Protein AF-A0A8H5KCY1-F1 (afdb_monomer_lite)

Foldseek 3Di:
DDDDDDPDDDDDDDPDPPPDPPPPDDPQQPVADDPPPDDQQAFDDDDDDPFDLADDPDPPDDDDGPNRQDDGHNCVVVQAVQFQVACVVPVVPPDDDDPVCPVVVVLVVVVVCVVDPDDDDGTDHDDDDPQQPDDLVVVVVVVVVCVVVVNQDAADDLVNDDQQPDWDKDKDWDWDARSVNNVDIDIDIDIDIDRLVRCLVVVNLVSNLSSLVNHLVYDHNSVCSVVVSSHYNVSSNCVSVPHPPPDPPDPPD

Structure (mmCIF, N/CA/C/O backbone):
data_AF-A0A8H5KCY1-F1
#
_entry.id   AF-A0A8H5KCY1-F1
#
loop_
_atom_site.group_PDB
_atom_site.id
_atom_site.type_symbol
_atom_site.label_atom_id
_atom_site.label_alt_id
_atom_site.label_comp_id
_atom_site.label_asym_id
_atom_site.label_entity_id
_atom_site.label_seq_id
_atom_site.pdbx_PDB_ins_code
_atom_site.Cartn_x
_atom_site.Cartn_y
_atom_site.Cartn_z
_atom_site.occupancy
_atom_site.B_iso_or_equiv
_atom_site.auth_seq_id
_atom_site.auth_comp_id
_atom_site.auth_asym_id
_atom_site.auth_atom_id
_atom_site.pdbx_PDB_model_num
ATOM 1 N N . MET A 1 1 ? 9.792 27.701 -22.122 1.00 28.42 1 MET A N 1
ATOM 2 C CA . MET A 1 1 ? 9.595 27.285 -23.526 1.00 28.42 1 MET A CA 1
ATOM 3 C C . MET A 1 1 ? 10.105 25.857 -23.614 1.00 28.42 1 MET A C 1
ATOM 5 O O . MET A 1 1 ? 11.298 25.640 -23.766 1.00 28.42 1 MET A O 1
ATOM 9 N N . THR A 1 2 ? 9.233 24.900 -23.314 1.00 26.80 2 THR A N 1
ATOM 10 C CA . THR A 1 2 ? 9.595 23.490 -23.125 1.00 26.80 2 THR A CA 1
ATOM 11 C C . THR A 1 2 ? 9.623 22.826 -24.495 1.00 26.80 2 THR A C 1
ATOM 13 O O . THR A 1 2 ? 8.591 22.747 -25.158 1.00 26.80 2 THR A O 1
ATOM 16 N N . GLN A 1 3 ? 10.807 22.440 -24.969 1.00 24.12 3 GLN A N 1
ATOM 17 C CA . GLN A 1 3 ? 10.943 21.740 -26.243 1.00 24.12 3 GLN A CA 1
ATOM 18 C C . GLN A 1 3 ? 10.564 20.270 -26.055 1.00 24.12 3 GLN A C 1
ATOM 20 O O . GLN A 1 3 ? 11.233 19.532 -25.339 1.00 24.12 3 GLN A O 1
ATOM 25 N N . TYR A 1 4 ? 9.487 19.857 -26.721 1.00 27.61 4 TYR A N 1
ATOM 26 C CA . TYR A 1 4 ? 9.217 18.454 -27.006 1.00 27.61 4 TYR A CA 1
ATOM 27 C C . TYR A 1 4 ? 10.311 17.938 -27.945 1.00 27.61 4 TYR A C 1
ATOM 29 O O . TYR A 1 4 ? 10.444 18.425 -29.069 1.00 27.61 4 TYR A O 1
ATOM 37 N N . VAL A 1 5 ? 11.100 16.965 -27.494 1.00 31.77 5 VAL A N 1
ATOM 38 C CA . VAL A 1 5 ? 12.060 16.272 -28.358 1.00 31.77 5 VAL A CA 1
ATOM 39 C C . VAL A 1 5 ? 11.314 15.161 -29.099 1.00 31.77 5 VAL A C 1
ATOM 41 O O . VAL A 1 5 ? 10.833 14.204 -28.497 1.00 31.77 5 VAL A O 1
ATOM 44 N N . SER A 1 6 ? 11.183 15.329 -30.416 1.00 27.38 6 SER A N 1
ATOM 45 C CA . SER A 1 6 ? 10.676 14.318 -31.346 1.00 27.38 6 SER A CA 1
ATOM 46 C C . SER A 1 6 ? 11.607 13.103 -31.349 1.00 27.38 6 SER A C 1
ATOM 48 O O . SER A 1 6 ? 12.787 13.226 -31.674 1.00 27.38 6 SER A O 1
ATOM 50 N N . PHE A 1 7 ? 11.079 11.926 -31.005 1.00 38.31 7 PHE A N 1
ATOM 51 C CA . PHE A 1 7 ? 11.781 10.647 -31.131 1.00 38.31 7 PHE A CA 1
ATOM 52 C C . PHE A 1 7 ? 11.786 10.192 -32.594 1.00 38.31 7 PHE A C 1
ATOM 54 O O . PHE A 1 7 ? 10.970 9.372 -33.007 1.00 38.31 7 PHE A O 1
ATOM 61 N N . SER A 1 8 ? 12.718 10.710 -33.384 1.00 37.72 8 SER A N 1
ATOM 62 C CA . SER A 1 8 ? 13.090 10.090 -34.655 1.00 37.72 8 SER A CA 1
ATOM 63 C C . SER A 1 8 ? 14.545 10.418 -34.993 1.00 37.72 8 SER A C 1
ATOM 65 O O . SER A 1 8 ? 14.885 11.582 -35.176 1.00 37.72 8 SER A O 1
ATOM 67 N N . GLU A 1 9 ? 15.359 9.360 -35.102 1.00 37.00 9 GLU A N 1
ATOM 68 C CA . GLU A 1 9 ? 16.674 9.311 -35.771 1.00 37.00 9 GLU A CA 1
ATOM 69 C C . GLU A 1 9 ? 17.923 9.800 -35.011 1.00 37.00 9 GLU A C 1
ATOM 71 O O . GLU A 1 9 ? 18.716 10.580 -35.533 1.00 37.00 9 GLU A O 1
ATOM 76 N N . VAL A 1 10 ? 18.207 9.231 -33.832 1.00 36.31 10 VAL A N 1
ATOM 77 C CA . VAL A 1 10 ? 19.600 9.184 -33.338 1.00 36.31 10 VAL A CA 1
ATOM 78 C C . VAL A 1 10 ? 20.096 7.736 -33.383 1.00 36.31 10 VAL A C 1
ATOM 80 O O . VAL A 1 10 ? 19.579 6.903 -32.636 1.00 36.31 10 VAL A O 1
ATOM 83 N N . PRO A 1 11 ? 21.072 7.390 -34.247 1.00 30.95 11 PRO A N 1
ATOM 84 C CA . PRO A 1 11 ? 21.632 6.047 -34.271 1.00 30.95 11 PRO A CA 1
ATOM 85 C C . PRO A 1 11 ? 22.365 5.775 -32.953 1.00 30.95 11 PRO A C 1
ATOM 87 O O . PRO A 1 11 ? 23.350 6.431 -32.613 1.00 30.95 11 PRO A O 1
ATOM 90 N N . PHE A 1 12 ? 21.865 4.790 -32.210 1.00 40.75 12 PHE A N 1
ATOM 91 C CA . PHE A 1 12 ? 22.486 4.267 -31.002 1.00 40.75 12 PHE A CA 1
ATOM 92 C C . PHE A 1 12 ? 23.865 3.685 -31.341 1.00 40.75 12 PHE A C 1
ATOM 94 O O . PHE A 1 12 ? 23.975 2.694 -32.062 1.00 40.75 12 PHE A O 1
ATOM 101 N N . LYS A 1 13 ? 24.928 4.299 -30.815 1.00 30.45 13 LYS A N 1
ATOM 102 C CA . LYS A 1 13 ? 26.260 3.691 -30.737 1.00 30.45 13 LYS A CA 1
ATOM 103 C C . LYS A 1 13 ? 26.528 3.364 -29.269 1.00 30.45 13 LYS A C 1
ATOM 105 O O . LYS A 1 13 ? 26.715 4.302 -28.494 1.00 30.45 13 LYS A O 1
ATOM 110 N N . PRO A 1 14 ? 26.547 2.083 -28.865 1.00 36.19 14 PRO A N 1
ATOM 111 C CA . PRO A 1 14 ? 26.908 1.740 -27.501 1.00 36.19 14 PRO A CA 1
ATOM 112 C C . PRO A 1 14 ? 28.377 2.112 -27.287 1.00 36.19 14 PRO A C 1
ATOM 114 O O . PRO A 1 14 ? 29.263 1.652 -28.010 1.00 36.19 14 PRO A O 1
ATOM 117 N N . ALA A 1 15 ? 28.641 2.972 -26.305 1.00 37.75 15 ALA A N 1
ATOM 118 C CA . ALA A 1 15 ? 29.988 3.163 -25.797 1.00 37.75 15 ALA A CA 1
ATOM 119 C C . ALA A 1 15 ? 30.354 1.903 -25.003 1.00 37.75 15 ALA A C 1
ATOM 121 O O . ALA A 1 15 ? 29.948 1.738 -23.856 1.00 37.75 15 ALA A O 1
ATOM 122 N N . LEU A 1 16 ? 31.077 0.983 -25.643 1.00 34.69 16 LEU A N 1
ATOM 123 C CA . LEU A 1 16 ? 31.647 -0.187 -24.985 1.00 34.69 16 LEU A CA 1
ATOM 124 C C . LEU A 1 16 ? 32.680 0.288 -23.955 1.00 34.69 16 LEU A C 1
ATOM 126 O O . LEU A 1 16 ? 33.802 0.644 -24.314 1.00 34.69 16 LEU A O 1
ATOM 130 N N . ARG A 1 17 ? 32.314 0.285 -22.670 1.00 34.62 17 ARG A N 1
ATOM 131 C CA . ARG A 1 17 ? 33.307 0.207 -21.595 1.00 34.62 17 ARG A CA 1
ATOM 132 C C . ARG A 1 17 ? 33.899 -1.199 -21.627 1.00 34.62 17 ARG A C 1
ATOM 134 O O . ARG A 1 17 ? 33.230 -2.167 -21.284 1.00 34.62 17 ARG A O 1
ATOM 141 N N . GLN A 1 18 ? 35.141 -1.299 -22.086 1.00 36.66 18 GLN A N 1
ATOM 142 C CA . GLN A 1 18 ? 35.953 -2.505 -21.969 1.00 36.66 18 GLN A CA 1
ATOM 143 C C . GLN A 1 18 ? 36.551 -2.559 -20.562 1.00 36.66 18 GLN A C 1
ATOM 145 O O . GLN A 1 18 ? 37.681 -2.143 -20.374 1.00 36.66 18 GLN A O 1
ATOM 150 N N . ASP A 1 19 ? 35.771 -3.034 -19.596 1.00 34.91 19 ASP A N 1
ATOM 151 C CA . ASP A 1 19 ? 36.260 -3.578 -18.324 1.00 34.91 19 ASP A CA 1
ATOM 152 C C . ASP A 1 19 ? 35.250 -4.648 -17.892 1.00 34.91 19 ASP A C 1
ATOM 154 O O . A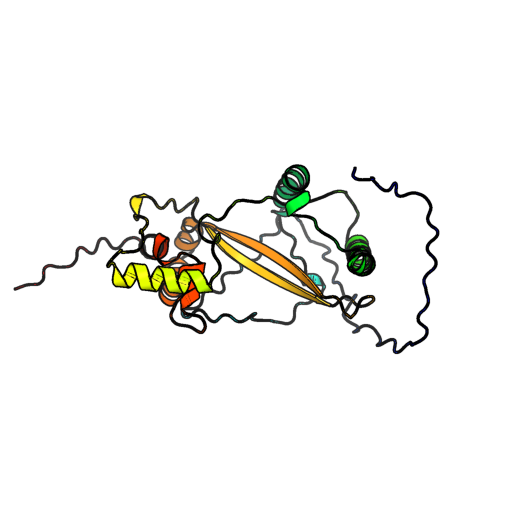SP A 1 19 ? 34.365 -4.442 -17.066 1.00 34.91 19 ASP A O 1
ATOM 158 N N . THR A 1 20 ? 35.305 -5.788 -18.575 1.00 38.81 20 THR A N 1
ATOM 159 C CA . THR A 1 20 ? 34.369 -6.898 -18.404 1.00 38.81 20 THR A CA 1
ATOM 160 C C . THR A 1 20 ? 34.835 -7.816 -17.278 1.00 38.81 20 THR A C 1
ATOM 162 O O . THR A 1 20 ? 35.424 -8.866 -17.528 1.00 38.81 20 THR A O 1
ATOM 165 N N . HIS A 1 21 ? 34.511 -7.462 -16.037 1.00 33.91 21 HIS A N 1
ATOM 166 C CA . HIS A 1 21 ? 34.017 -8.481 -15.115 1.00 33.91 21 HIS A CA 1
ATOM 167 C C . HIS A 1 21 ? 32.518 -8.616 -15.387 1.00 33.91 21 HIS A C 1
ATOM 169 O O . HIS A 1 21 ? 31.693 -8.008 -14.715 1.00 33.91 21 HIS A O 1
ATOM 175 N N . HIS A 1 22 ? 32.162 -9.368 -16.433 1.00 40.59 22 HIS A N 1
ATOM 176 C CA . HIS A 1 22 ? 30.810 -9.904 -16.526 1.00 40.59 22 HIS A CA 1
ATOM 177 C C . HIS A 1 22 ? 30.679 -10.899 -15.371 1.00 40.59 22 HIS A C 1
ATOM 179 O O . HIS A 1 22 ? 31.078 -12.054 -15.506 1.00 40.59 22 HIS A O 1
ATOM 185 N N . GLU A 1 23 ? 30.200 -10.447 -14.210 1.00 45.91 23 GLU A N 1
ATOM 186 C CA . GLU A 1 23 ? 29.544 -11.375 -13.296 1.00 45.91 23 GLU A CA 1
ATOM 187 C C . GLU A 1 23 ? 28.430 -12.034 -14.112 1.00 45.91 23 GLU A C 1
ATOM 189 O O . GLU A 1 23 ? 27.550 -11.353 -14.647 1.00 45.91 23 GLU A O 1
ATOM 194 N N . GLU A 1 24 ? 28.533 -13.351 -14.310 1.00 45.84 24 GLU A N 1
ATOM 195 C CA . GLU A 1 24 ? 27.444 -14.124 -14.890 1.00 45.84 24 GLU A CA 1
ATOM 196 C C . GLU A 1 24 ? 26.176 -13.785 -14.107 1.00 45.84 24 GLU A C 1
ATOM 198 O O . GLU A 1 24 ? 26.175 -13.807 -12.872 1.00 45.84 24 GLU A O 1
ATOM 203 N N . LEU A 1 25 ? 25.111 -13.416 -14.828 1.00 52.38 25 LEU A N 1
ATOM 204 C CA . LEU A 1 25 ? 23.820 -13.138 -14.210 1.00 52.38 25 LEU A CA 1
ATOM 205 C C . LEU A 1 25 ? 23.486 -14.310 -13.270 1.00 52.38 25 LEU A C 1
ATOM 207 O O . LEU A 1 25 ? 23.635 -15.460 -13.698 1.00 52.38 25 LEU A O 1
ATOM 211 N N . PRO A 1 26 ? 23.026 -14.067 -12.026 1.00 57.34 26 PRO A N 1
ATOM 212 C CA . PRO A 1 26 ? 22.526 -15.131 -11.172 1.00 57.34 26 PRO A CA 1
ATOM 213 C C . PRO A 1 26 ? 21.550 -15.975 -11.989 1.00 57.34 26 PRO A C 1
ATOM 215 O O . PRO A 1 26 ? 20.677 -15.419 -12.660 1.00 57.34 26 PRO A O 1
ATOM 218 N N . SER A 1 27 ? 21.718 -17.301 -11.980 1.00 55.12 27 SER A N 1
ATOM 219 C CA . SER A 1 27 ? 21.008 -18.197 -12.908 1.00 55.12 27 SER A CA 1
ATOM 220 C C . SER A 1 27 ? 19.483 -18.055 -12.850 1.00 55.12 27 SER A C 1
ATOM 222 O O . SER A 1 27 ? 18.799 -18.417 -13.798 1.00 55.12 27 SER A O 1
ATOM 224 N N . ASN A 1 28 ? 18.959 -17.505 -11.752 1.00 62.78 28 ASN A N 1
ATOM 225 C CA . ASN A 1 28 ? 17.543 -17.287 -11.502 1.00 62.78 28 ASN A CA 1
ATOM 226 C C . ASN A 1 28 ? 16.995 -15.928 -11.994 1.00 62.78 28 ASN A C 1
ATOM 228 O O . ASN A 1 28 ? 15.804 -15.672 -11.853 1.00 62.78 28 ASN A O 1
ATOM 232 N N . TYR A 1 29 ? 17.821 -15.027 -12.542 1.00 62.41 29 TYR A N 1
ATOM 233 C CA . TYR A 1 29 ? 17.387 -13.668 -12.907 1.00 62.41 29 TYR A CA 1
ATOM 234 C C . TYR A 1 29 ? 16.346 -13.641 -14.036 1.00 62.41 29 TYR A C 1
ATOM 236 O O . TYR A 1 29 ? 15.484 -12.769 -14.070 1.00 62.41 29 TYR A O 1
ATOM 244 N N . ASN A 1 30 ? 16.432 -14.587 -14.973 1.00 64.94 30 ASN A N 1
ATOM 245 C CA . ASN A 1 30 ? 15.455 -14.747 -16.056 1.00 64.94 30 ASN A CA 1
ATOM 246 C C . ASN A 1 30 ? 14.566 -15.985 -15.844 1.00 64.94 30 ASN A C 1
ATOM 248 O O . ASN A 1 30 ? 13.905 -16.424 -16.782 1.00 64.94 30 ASN A O 1
ATOM 252 N N . ASP A 1 31 ? 14.582 -16.561 -14.643 1.00 71.25 31 ASP A N 1
ATOM 253 C CA . ASP A 1 31 ? 13.856 -17.784 -14.309 1.00 71.25 31 ASP A CA 1
ATOM 254 C C . ASP A 1 31 ? 12.432 -17.395 -13.895 1.00 71.25 31 ASP A C 1
ATOM 256 O O . ASP A 1 31 ? 12.102 -17.236 -12.719 1.00 71.25 31 ASP A O 1
ATOM 260 N N . ILE A 1 32 ? 11.635 -17.074 -14.917 1.00 72.00 32 ILE A N 1
ATOM 261 C CA . ILE A 1 32 ? 10.216 -16.746 -14.799 1.00 72.00 32 ILE A CA 1
ATOM 262 C C . ILE A 1 32 ? 9.434 -18.018 -15.071 1.00 72.00 32 ILE A C 1
ATOM 264 O O . ILE A 1 32 ? 9.575 -18.627 -16.132 1.00 72.00 32 ILE A O 1
ATOM 268 N N . GLU A 1 33 ? 8.569 -18.374 -14.133 1.00 76.62 33 GLU A N 1
ATOM 269 C CA . GLU A 1 33 ? 7.643 -19.489 -14.288 1.00 76.62 33 GLU A CA 1
ATOM 270 C C . GLU A 1 33 ? 6.410 -19.015 -15.075 1.00 76.62 33 GLU A C 1
ATOM 272 O O . GLU A 1 33 ? 5.718 -18.093 -14.628 1.00 76.62 33 GLU A O 1
ATOM 277 N N . PRO A 1 34 ? 6.116 -19.595 -16.255 1.00 77.94 34 PRO A N 1
ATOM 278 C CA . PRO A 1 34 ? 4.897 -19.278 -16.985 1.00 77.94 34 PRO A CA 1
ATOM 279 C C . PRO A 1 34 ? 3.660 -19.684 -16.181 1.00 77.94 34 PRO A C 1
ATOM 281 O O . PRO A 1 34 ? 3.577 -20.794 -15.659 1.00 77.94 34 PRO A O 1
ATOM 284 N N . LEU A 1 35 ? 2.669 -18.799 -16.126 1.00 78.56 35 LEU A N 1
ATOM 285 C CA . LEU A 1 35 ? 1.377 -19.087 -15.513 1.00 78.56 35 LEU A CA 1
ATOM 286 C C . LEU A 1 35 ? 0.382 -19.541 -16.593 1.00 78.56 35 LEU A C 1
ATOM 288 O O . LEU A 1 35 ? -0.346 -18.721 -17.148 1.00 78.56 35 LEU A O 1
ATOM 292 N N . GLU A 1 36 ? 0.379 -20.837 -16.919 1.00 80.94 36 GLU A N 1
ATOM 293 C CA . GLU A 1 36 ? -0.410 -21.389 -18.038 1.00 80.94 36 GLU A CA 1
ATOM 294 C C . GLU A 1 36 ? -1.934 -21.272 -17.834 1.00 80.94 36 GLU A C 1
ATOM 296 O O . GLU A 1 36 ? -2.655 -20.971 -18.783 1.00 80.94 36 GLU A O 1
ATOM 301 N N . ASP A 1 37 ? -2.412 -21.413 -16.594 1.00 84.75 37 ASP A N 1
ATOM 302 C CA . ASP A 1 37 ? -3.843 -21.422 -16.243 1.00 84.75 37 ASP A CA 1
ATOM 303 C C . ASP A 1 37 ? -4.300 -20.148 -15.503 1.00 84.75 37 ASP A C 1
ATOM 305 O O . ASP A 1 37 ? -5.272 -20.159 -14.743 1.00 84.75 37 ASP A O 1
ATOM 309 N N . PHE A 1 38 ? -3.582 -19.034 -15.663 1.00 84.12 38 PHE A N 1
ATOM 310 C CA . PHE A 1 38 ? -3.918 -17.799 -14.955 1.00 84.12 38 PHE A CA 1
ATOM 311 C C . PHE A 1 38 ? -5.070 -17.046 -15.616 1.00 84.12 38 PHE A C 1
ATOM 313 O O . PHE A 1 38 ? -4.953 -16.535 -16.730 1.00 84.12 38 PHE A O 1
ATOM 320 N N . ASP A 1 39 ? -6.164 -16.902 -14.874 1.00 87.12 39 ASP A N 1
ATOM 321 C CA . ASP A 1 39 ? -7.267 -16.022 -15.232 1.00 87.12 39 ASP A CA 1
ATOM 322 C C . ASP A 1 39 ? -7.215 -14.736 -14.403 1.00 87.12 39 ASP A C 1
ATOM 324 O O . ASP A 1 39 ? -7.438 -14.714 -13.189 1.00 87.12 39 ASP A O 1
ATOM 328 N N . LEU A 1 40 ? -6.954 -13.633 -15.105 1.00 85.12 40 LEU A N 1
ATOM 329 C CA . LEU A 1 40 ? -6.897 -12.298 -14.526 1.00 85.12 40 LEU A CA 1
ATOM 330 C C . LEU A 1 40 ? -8.187 -11.933 -13.783 1.00 85.12 40 LEU A C 1
ATOM 332 O O . LEU A 1 40 ? -8.121 -11.265 -12.757 1.00 85.12 40 LEU A O 1
ATOM 336 N N . ASN A 1 41 ? -9.350 -12.360 -14.280 1.00 88.12 41 ASN A N 1
ATOM 337 C CA . ASN A 1 41 ? -10.648 -11.934 -13.753 1.00 88.12 41 ASN A CA 1
ATOM 338 C C . ASN A 1 41 ? -10.988 -12.588 -12.409 1.00 88.12 41 ASN A C 1
ATOM 340 O O . ASN A 1 41 ? -11.794 -12.054 -11.645 1.00 88.12 41 ASN A O 1
ATOM 344 N N . THR A 1 42 ? -10.377 -13.737 -12.117 1.00 92.06 42 THR A N 1
ATOM 345 C CA . THR A 1 42 ? -10.627 -14.525 -10.903 1.00 92.06 42 THR A CA 1
ATOM 346 C C . THR A 1 42 ? -9.472 -14.468 -9.906 1.00 92.06 42 THR A C 1
ATOM 348 O O . THR A 1 42 ? -9.662 -14.803 -8.738 1.00 92.06 42 THR A O 1
ATOM 351 N N . ALA A 1 43 ? -8.296 -13.990 -10.319 1.00 91.12 43 ALA A N 1
ATOM 352 C CA . ALA A 1 43 ? -7.147 -13.807 -9.443 1.00 91.12 43 ALA A CA 1
ATOM 353 C C . ALA A 1 43 ? -7.433 -12.768 -8.342 1.00 91.12 43 ALA A C 1
ATOM 355 O O . ALA A 1 43 ? -7.533 -11.567 -8.601 1.00 91.12 43 ALA A O 1
ATOM 356 N N . GLU A 1 44 ? -7.553 -13.225 -7.095 1.00 91.19 44 GLU A N 1
ATOM 357 C CA . GLU A 1 44 ? -7.793 -12.354 -5.942 1.00 91.19 44 GLU A CA 1
ATOM 358 C C . GLU A 1 44 ? -6.522 -11.604 -5.500 1.00 91.19 44 GLU A C 1
ATOM 360 O O . GLU A 1 44 ? -5.425 -12.171 -5.517 1.00 91.19 44 GLU A O 1
ATOM 365 N N . PRO A 1 45 ? -6.639 -10.347 -5.030 1.00 88.12 45 PRO A N 1
ATOM 366 C CA . PRO A 1 45 ? -5.508 -9.612 -4.476 1.00 88.12 45 PRO A CA 1
ATOM 367 C C . PRO A 1 45 ? -4.892 -10.311 -3.259 1.00 88.12 45 PRO A C 1
ATOM 369 O O . PRO A 1 45 ? -5.593 -10.722 -2.326 1.00 88.12 45 PRO A O 1
ATOM 372 N N . VAL A 1 46 ? -3.557 -10.364 -3.224 1.00 87.00 46 VAL A N 1
ATOM 373 C CA . VAL A 1 46 ? -2.802 -10.957 -2.112 1.00 87.00 46 VAL A CA 1
ATOM 374 C C . VAL A 1 46 ? -3.107 -10.222 -0.806 1.00 87.00 46 VAL A C 1
ATOM 376 O O . VAL A 1 46 ? -2.832 -9.029 -0.661 1.00 87.00 46 VAL A O 1
ATOM 379 N N . GLN A 1 47 ? -3.614 -10.959 0.181 1.00 86.50 47 GLN A N 1
ATOM 380 C CA . GLN A 1 47 ? -3.948 -10.416 1.495 1.00 86.50 47 GLN A CA 1
ATOM 381 C C . GLN A 1 47 ? -2.682 -10.221 2.336 1.00 86.50 47 GLN A C 1
ATOM 383 O O . GLN A 1 47 ? -2.107 -11.161 2.880 1.00 86.50 47 GLN A O 1
ATOM 388 N N . THR A 1 48 ? -2.248 -8.971 2.466 1.00 82.50 48 THR A N 1
ATOM 389 C CA . THR A 1 48 ? -1.070 -8.572 3.247 1.00 82.50 48 THR A CA 1
ATOM 390 C C . THR A 1 48 ? -1.497 -7.810 4.500 1.00 82.50 48 THR A C 1
ATOM 392 O O . THR A 1 48 ? -1.723 -6.603 4.464 1.00 82.50 48 THR A O 1
ATOM 395 N N . ARG A 1 49 ? -1.628 -8.517 5.632 1.00 84.56 49 ARG A N 1
ATOM 396 C CA . ARG A 1 49 ? -2.083 -7.945 6.918 1.00 84.56 49 ARG A CA 1
ATOM 397 C C . ARG A 1 49 ? -1.137 -8.275 8.088 1.00 84.56 49 ARG A C 1
ATOM 399 O O . ARG A 1 49 ? -1.552 -8.914 9.054 1.00 84.56 49 ARG A O 1
ATOM 406 N N . PRO A 1 50 ? 0.151 -7.880 8.033 1.00 83.88 50 PRO A N 1
ATOM 407 C CA . PRO A 1 50 ? 1.158 -8.265 9.025 1.00 83.88 50 PRO A CA 1
ATOM 408 C C . PRO A 1 50 ? 1.079 -7.406 10.301 1.00 83.88 50 PRO A C 1
ATOM 410 O O . PRO A 1 50 ? 2.053 -6.761 10.699 1.00 83.88 50 PRO A O 1
ATOM 413 N N . TRP A 1 51 ? -0.088 -7.341 10.940 1.00 89.75 51 TRP A N 1
ATOM 414 C CA . TRP A 1 51 ? -0.285 -6.525 12.137 1.00 89.75 51 TRP A CA 1
ATOM 415 C C . TRP A 1 51 ? 0.496 -7.099 13.318 1.00 89.75 51 TRP A C 1
ATOM 417 O O . TRP A 1 51 ? 0.396 -8.281 13.642 1.00 89.75 51 TRP A O 1
ATOM 427 N N . LYS A 1 52 ? 1.286 -6.248 13.977 1.00 88.88 52 LYS A N 1
ATOM 428 C CA . LYS A 1 52 ? 2.102 -6.625 15.135 1.00 88.88 52 LYS A CA 1
ATOM 429 C C . LYS A 1 52 ? 1.718 -5.770 16.345 1.00 88.88 52 LYS A C 1
ATOM 431 O O . LYS A 1 52 ? 1.574 -4.560 16.183 1.00 88.88 52 LYS A O 1
ATOM 436 N N . PRO A 1 53 ? 1.655 -6.335 17.567 1.00 91.69 53 PRO A N 1
ATOM 437 C CA . PRO A 1 53 ? 1.331 -5.577 18.783 1.00 91.69 53 PRO A CA 1
ATOM 438 C C . PRO A 1 53 ? 2.343 -4.490 19.167 1.00 91.69 53 PRO A C 1
ATOM 440 O O . PRO A 1 53 ? 2.081 -3.704 20.071 1.00 91.69 53 PRO A O 1
ATOM 443 N N . LYS A 1 54 ? 3.532 -4.475 18.557 1.00 91.25 54 LYS A N 1
ATOM 444 C CA . LYS A 1 54 ? 4.537 -3.419 18.722 1.00 91.25 54 LYS A CA 1
ATOM 445 C C . LYS A 1 54 ? 5.073 -3.030 17.355 1.00 91.25 54 LYS A C 1
ATOM 447 O O . LYS A 1 54 ? 5.587 -3.888 16.630 1.00 91.25 54 LYS A O 1
ATOM 452 N N . TYR A 1 55 ? 5.008 -1.742 17.037 1.00 86.50 55 TYR A N 1
ATOM 453 C CA . TYR A 1 55 ? 5.513 -1.230 15.770 1.00 86.50 55 TYR A CA 1
ATOM 454 C C . TYR A 1 55 ? 7.040 -1.138 15.773 1.00 86.50 55 TYR A C 1
ATOM 456 O O . TYR A 1 55 ? 7.624 -0.296 16.451 1.00 86.50 55 TYR A O 1
ATOM 464 N N . HIS A 1 56 ? 7.697 -1.982 14.986 1.00 87.69 56 HIS A N 1
ATOM 465 C CA . HIS A 1 56 ? 9.121 -1.839 14.707 1.00 87.69 56 HIS A CA 1
ATOM 466 C C . HIS A 1 56 ? 9.277 -1.337 13.278 1.00 87.69 56 HIS A C 1
ATOM 468 O O . HIS A 1 56 ? 8.822 -2.001 12.348 1.00 87.69 56 HIS A O 1
ATOM 474 N N . LEU A 1 57 ? 9.914 -0.177 13.108 1.00 84.00 57 LEU A N 1
ATOM 475 C CA . LEU A 1 57 ? 10.296 0.316 11.791 1.00 84.00 57 LEU A CA 1
ATOM 476 C C . LEU A 1 57 ? 11.463 -0.531 11.278 1.00 84.00 57 LEU A C 1
ATOM 478 O O . LEU A 1 57 ? 12.629 -0.219 11.508 1.00 84.00 57 LEU A O 1
ATOM 482 N N . THR A 1 58 ? 11.136 -1.640 10.630 1.00 78.06 58 THR A N 1
ATOM 483 C CA . THR A 1 58 ? 12.082 -2.473 9.897 1.00 78.06 58 THR A CA 1
ATOM 484 C C . THR A 1 58 ? 11.561 -2.636 8.477 1.00 78.06 58 THR A C 1
ATOM 486 O O . THR A 1 58 ? 10.353 -2.675 8.262 1.00 78.06 58 THR A O 1
ATOM 489 N N . MET A 1 59 ? 12.460 -2.733 7.495 1.00 68.50 59 MET A N 1
ATOM 490 C CA . MET A 1 59 ? 12.042 -3.012 6.115 1.00 68.50 59 MET A CA 1
ATOM 491 C C . MET A 1 59 ? 11.494 -4.438 5.949 1.00 68.50 59 MET A C 1
ATOM 493 O O . MET A 1 59 ? 10.828 -4.708 4.962 1.00 68.50 59 MET A O 1
ATOM 497 N N . GLY A 1 60 ? 11.771 -5.347 6.900 1.00 66.44 60 GLY A N 1
ATOM 498 C CA . GLY A 1 60 ? 11.232 -6.712 6.892 1.00 66.44 60 GLY A CA 1
ATOM 499 C C . GLY A 1 60 ? 11.549 -7.488 5.612 1.00 66.44 60 GLY A C 1
ATOM 500 O O . GLY A 1 60 ? 10.696 -8.230 5.147 1.00 66.44 60 GLY A O 1
ATOM 501 N N . LEU A 1 61 ? 12.736 -7.268 5.032 1.00 79.06 61 LEU A N 1
ATOM 502 C CA . LEU A 1 61 ? 13.106 -7.818 3.729 1.00 79.06 61 LEU A CA 1
ATOM 503 C C . LEU A 1 61 ? 13.140 -9.349 3.758 1.00 79.06 61 LEU A C 1
ATOM 505 O O . LEU A 1 61 ? 13.827 -9.949 4.586 1.00 79.06 61 LEU A O 1
ATOM 509 N N . GLU A 1 62 ? 12.465 -9.955 2.792 1.00 82.94 62 GLU A N 1
ATOM 510 C CA . GLU A 1 62 ? 12.528 -11.379 2.487 1.00 82.94 62 GLU A CA 1
ATOM 511 C C . GLU A 1 62 ? 12.910 -11.580 1.019 1.00 82.94 62 GLU A C 1
ATOM 513 O O . GLU A 1 62 ? 12.769 -10.673 0.193 1.00 82.94 62 GLU A O 1
ATOM 518 N N . LYS A 1 63 ? 13.444 -12.758 0.686 1.00 85.81 63 LYS A N 1
ATOM 519 C CA . LYS A 1 63 ? 13.750 -13.082 -0.708 1.00 85.81 63 LYS A CA 1
ATOM 520 C C . LYS A 1 63 ? 12.434 -13.281 -1.459 1.00 85.81 63 LYS A C 1
ATOM 522 O O . LYS A 1 63 ? 11.648 -14.144 -1.093 1.00 85.81 63 LYS A O 1
ATOM 527 N N . CYS A 1 64 ? 12.236 -12.499 -2.511 1.00 81.31 64 CYS A N 1
ATOM 528 C CA . CYS A 1 64 ? 11.140 -12.637 -3.461 1.00 81.31 64 CYS A CA 1
ATOM 529 C C . CYS A 1 64 ? 11.692 -13.279 -4.736 1.00 81.31 64 CYS A C 1
ATOM 531 O O . CYS A 1 64 ? 12.804 -12.940 -5.153 1.00 81.31 64 CYS A O 1
ATOM 533 N N . THR A 1 65 ? 10.945 -14.200 -5.346 1.00 81.94 65 THR A N 1
ATOM 534 C CA . THR A 1 65 ? 11.290 -14.689 -6.685 1.00 81.94 65 THR A CA 1
ATOM 535 C C . THR A 1 65 ? 11.020 -13.597 -7.713 1.00 81.94 65 THR A C 1
ATOM 537 O O . THR A 1 65 ? 10.317 -12.615 -7.445 1.00 81.94 65 THR A O 1
ATOM 540 N N . PHE A 1 66 ? 11.578 -13.767 -8.904 1.00 76.69 66 PHE A N 1
ATOM 541 C CA . PHE A 1 66 ? 11.339 -12.826 -9.980 1.00 76.69 66 PHE A CA 1
ATOM 542 C C . PHE A 1 66 ? 9.907 -12.919 -10.530 1.00 76.69 66 PHE A C 1
ATOM 544 O O . PHE A 1 66 ? 9.312 -11.888 -10.827 1.00 76.69 66 PHE A O 1
ATOM 551 N N . SER A 1 67 ? 9.307 -14.116 -10.545 1.00 80.44 67 SER A N 1
ATOM 552 C CA . SER A 1 67 ? 7.886 -14.332 -10.871 1.00 80.44 67 SER A CA 1
ATOM 553 C C . SER A 1 67 ? 6.937 -13.556 -9.944 1.00 80.44 67 SER A C 1
ATOM 555 O O . SER A 1 67 ? 5.877 -13.097 -10.359 1.00 80.44 67 SER A O 1
ATOM 557 N N . ASP A 1 68 ? 7.342 -13.347 -8.690 1.00 80.25 68 ASP A N 1
ATOM 558 C CA . ASP A 1 68 ? 6.541 -12.704 -7.644 1.00 80.25 68 ASP A CA 1
ATOM 559 C C . ASP A 1 68 ? 6.755 -11.183 -7.525 1.00 80.25 68 ASP A C 1
ATOM 561 O O . ASP A 1 68 ? 6.184 -10.534 -6.635 1.00 80.25 68 ASP A O 1
ATOM 565 N N . ILE A 1 69 ? 7.594 -10.590 -8.383 1.00 79.38 69 ILE A N 1
ATOM 566 C CA . ILE A 1 69 ? 8.026 -9.192 -8.244 1.00 79.38 69 ILE A CA 1
ATOM 567 C C . ILE A 1 69 ? 6.882 -8.190 -8.448 1.00 79.38 69 ILE A C 1
ATOM 569 O O . ILE A 1 69 ? 6.844 -7.146 -7.789 1.00 79.38 69 ILE A O 1
ATOM 573 N N . ILE A 1 70 ? 5.934 -8.511 -9.334 1.00 78.62 70 ILE A N 1
ATOM 574 C CA . ILE A 1 70 ? 4.761 -7.689 -9.643 1.00 78.62 70 ILE A CA 1
ATOM 575 C C . ILE A 1 70 ? 3.523 -8.592 -9.600 1.00 78.62 70 ILE A C 1
ATOM 577 O O . ILE A 1 70 ? 3.190 -9.227 -10.596 1.00 78.62 70 ILE A O 1
ATOM 581 N N . PRO A 1 71 ? 2.807 -8.652 -8.465 1.00 82.69 71 PRO A N 1
ATOM 582 C CA . PRO A 1 71 ? 1.581 -9.431 -8.383 1.00 82.69 71 PRO A CA 1
ATOM 583 C C . PRO A 1 71 ? 0.480 -8.791 -9.234 1.00 82.69 71 PRO A C 1
ATOM 585 O O . PRO A 1 71 ? 0.163 -7.600 -9.084 1.00 82.69 71 PRO A O 1
ATOM 588 N N . ILE A 1 72 ? -0.138 -9.601 -10.086 1.00 84.31 72 ILE A N 1
ATOM 589 C CA . ILE A 1 72 ? -1.277 -9.236 -10.928 1.00 84.31 72 ILE A CA 1
ATOM 590 C C . ILE A 1 72 ? -2.541 -9.878 -10.343 1.00 84.31 72 ILE A C 1
ATOM 592 O O . ILE A 1 72 ? -2.498 -10.997 -9.844 1.00 84.31 72 ILE A O 1
ATOM 596 N N . ASP A 1 73 ? -3.651 -9.144 -10.354 1.00 90.31 73 ASP A N 1
ATOM 597 C CA . ASP A 1 73 ? -4.950 -9.605 -9.856 1.00 90.31 73 ASP A CA 1
ATOM 598 C C . ASP A 1 73 ? -6.084 -8.908 -10.620 1.00 90.31 73 ASP A C 1
ATOM 600 O O . ASP A 1 73 ? -5.838 -7.997 -11.421 1.00 90.31 73 ASP A O 1
ATOM 604 N N . LYS A 1 74 ? -7.325 -9.302 -10.333 1.00 90.19 74 LYS A N 1
ATOM 605 C CA . LYS A 1 74 ? -8.549 -8.791 -10.965 1.00 90.19 74 LYS A CA 1
ATOM 606 C C . LYS A 1 74 ? -8.746 -7.279 -10.867 1.00 90.19 74 LYS A C 1
ATOM 608 O O . LYS A 1 74 ? -9.527 -6.713 -11.621 1.00 90.19 74 LYS A O 1
ATOM 613 N N . THR A 1 75 ? -8.031 -6.599 -9.967 1.00 86.12 75 THR A N 1
ATOM 614 C CA . THR A 1 75 ? -8.110 -5.136 -9.823 1.00 86.12 75 THR A CA 1
ATOM 615 C C . THR A 1 75 ? -7.194 -4.397 -10.800 1.00 86.12 75 THR A C 1
ATOM 617 O O . THR A 1 75 ? -7.174 -3.167 -10.812 1.00 86.12 75 THR A O 1
ATOM 620 N N . LEU A 1 76 ? -6.411 -5.108 -11.625 1.00 85.75 76 LEU A N 1
ATOM 621 C CA . LEU A 1 76 ? -5.444 -4.501 -12.541 1.00 85.75 76 LEU A CA 1
ATOM 622 C C . LEU A 1 76 ? -6.088 -3.452 -13.452 1.00 85.75 76 LEU A C 1
ATOM 624 O O . LEU A 1 76 ? -5.552 -2.351 -13.561 1.00 85.75 76 LEU A O 1
ATOM 628 N N . GLU A 1 77 ? -7.213 -3.771 -14.092 1.00 85.25 77 GLU A N 1
ATOM 629 C CA . GLU A 1 77 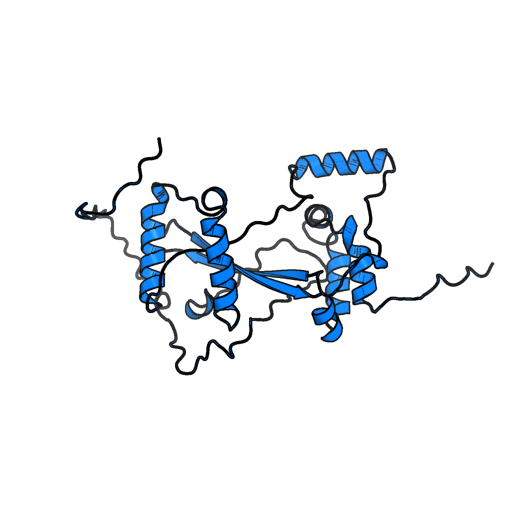? -7.849 -2.873 -15.060 1.00 85.25 77 GLU A CA 1
ATOM 630 C C . GLU A 1 77 ? -8.300 -1.563 -14.411 1.00 85.25 77 GLU A C 1
ATOM 632 O O . GLU A 1 77 ? -7.927 -0.486 -14.879 1.00 85.25 77 GLU A O 1
ATOM 637 N N . GLU A 1 78 ? -9.027 -1.653 -13.297 1.00 84.44 78 GLU A N 1
ATOM 638 C CA . GLU A 1 78 ? -9.471 -0.497 -12.517 1.00 84.44 78 GLU A CA 1
ATOM 639 C C . GLU A 1 78 ? -8.275 0.340 -12.051 1.00 84.44 78 GLU A C 1
ATOM 641 O O . GLU A 1 78 ? -8.245 1.558 -12.225 1.00 84.44 78 GLU A O 1
ATOM 646 N N . ARG A 1 79 ? -7.228 -0.313 -11.534 1.00 83.88 79 ARG A N 1
ATOM 647 C CA . ARG A 1 79 ? -6.013 0.368 -11.079 1.00 83.88 79 ARG A CA 1
ATOM 648 C C . ARG A 1 79 ? -5.269 1.048 -12.214 1.00 83.88 79 ARG A C 1
ATOM 650 O O . ARG A 1 79 ? -4.709 2.112 -11.973 1.00 83.88 79 ARG A O 1
ATOM 657 N N . LEU A 1 80 ? -5.233 0.450 -13.409 1.00 83.81 80 LEU A N 1
ATOM 658 C CA . LEU A 1 80 ? -4.664 1.043 -14.620 1.00 83.81 80 LEU A CA 1
ATOM 659 C C . LEU A 1 80 ? -5.522 2.208 -15.133 1.00 83.81 80 LEU A C 1
ATOM 661 O O . LEU A 1 80 ? -4.968 3.189 -15.618 1.00 83.81 80 LEU A O 1
ATOM 665 N N . ALA A 1 81 ? -6.849 2.118 -15.020 1.00 84.00 81 ALA A N 1
ATOM 666 C CA . ALA A 1 81 ? -7.783 3.172 -15.412 1.00 84.00 81 ALA A CA 1
ATOM 667 C C . ALA A 1 81 ? -7.676 4.391 -14.507 1.00 84.00 81 ALA A C 1
ATOM 669 O O . ALA A 1 81 ? -7.517 5.497 -15.025 1.00 84.00 81 ALA A O 1
ATOM 670 N N . LEU A 1 82 ? -7.667 4.157 -13.187 1.00 79.25 82 LEU A N 1
ATOM 671 C CA . LEU A 1 82 ? -7.288 5.145 -12.193 1.00 79.25 82 LEU A CA 1
ATOM 672 C C . LEU A 1 82 ? -5.968 5.727 -12.667 1.00 79.25 82 LEU A C 1
ATOM 674 O O . LEU A 1 82 ? -5.937 6.871 -13.093 1.00 79.25 82 LEU A O 1
ATOM 678 N N . ARG A 1 83 ? -4.914 4.905 -12.756 1.00 83.06 83 ARG A N 1
ATOM 679 C CA . ARG A 1 83 ? -3.587 5.309 -13.238 1.00 83.06 83 ARG A CA 1
ATOM 680 C C . ARG A 1 83 ? -3.622 6.263 -14.445 1.00 83.06 83 ARG A C 1
ATOM 682 O O . ARG A 1 83 ? -3.056 7.351 -14.395 1.00 83.06 83 ARG A O 1
ATOM 689 N N . ARG A 1 84 ? -4.316 5.933 -15.518 1.00 81.00 84 ARG A N 1
ATOM 690 C CA . ARG A 1 84 ? -4.378 6.817 -16.690 1.00 81.00 84 ARG A CA 1
ATOM 691 C C . ARG A 1 84 ? -4.857 8.226 -16.378 1.00 81.00 84 ARG A C 1
ATOM 693 O O . ARG A 1 84 ? -4.207 9.180 -16.799 1.00 81.00 84 ARG A O 1
ATOM 700 N N . LYS A 1 85 ? -5.924 8.351 -15.589 1.00 82.00 85 LYS A N 1
ATOM 701 C CA . LYS A 1 85 ? -6.581 9.630 -15.286 1.00 82.00 85 LYS A CA 1
ATOM 702 C C . LYS A 1 85 ? -5.641 10.690 -14.708 1.00 82.00 85 LYS A C 1
ATOM 704 O O . LYS A 1 85 ? -5.799 11.883 -14.908 1.00 82.00 85 LYS A O 1
ATOM 709 N N . ILE A 1 86 ? -4.598 10.264 -14.043 1.00 77.38 86 ILE A N 1
ATOM 710 C CA . ILE A 1 86 ? -3.839 11.113 -13.140 1.00 77.38 86 ILE A CA 1
ATOM 711 C C . ILE A 1 86 ? -2.528 11.437 -13.778 1.00 77.38 86 ILE A C 1
ATOM 713 O O . ILE A 1 86 ? -2.104 12.582 -13.685 1.00 77.38 86 ILE A O 1
ATOM 717 N N . VAL A 1 87 ? -1.877 10.486 -14.434 1.00 80.56 87 VAL A N 1
ATOM 718 C CA . VAL A 1 87 ? -0.761 10.923 -15.258 1.00 80.56 87 VAL A CA 1
ATOM 719 C C . VAL A 1 87 ? -1.242 11.962 -16.264 1.00 80.56 87 VAL A C 1
ATOM 721 O O . VAL A 1 87 ? -0.516 12.920 -16.498 1.00 80.56 87 VAL A O 1
ATOM 724 N N . SER A 1 88 ? -2.488 11.880 -16.751 1.00 84.25 88 SER A N 1
ATOM 725 C CA . SER A 1 88 ? -3.055 12.991 -17.517 1.00 84.25 88 SER A CA 1
ATOM 726 C C . SER A 1 88 ? -3.299 14.274 -16.708 1.00 84.25 88 SER A C 1
ATOM 728 O O . SER A 1 88 ? -3.045 15.350 -17.238 1.00 84.25 88 SER A O 1
ATOM 730 N N . GLU A 1 89 ? -3.777 14.201 -15.463 1.00 86.56 89 GLU A N 1
ATOM 731 C CA . GLU A 1 89 ? -4.146 15.388 -14.663 1.00 86.56 89 GLU A CA 1
ATOM 732 C C . GLU A 1 89 ? -2.970 16.041 -13.901 1.00 86.56 89 GLU A C 1
ATOM 734 O O . GLU A 1 89 ? -3.010 17.237 -13.624 1.00 86.56 89 GLU A O 1
ATOM 739 N N . HIS A 1 90 ? -1.917 15.286 -13.574 1.00 84.06 90 HIS A N 1
ATOM 740 C CA . HIS A 1 90 ? -0.864 15.653 -12.615 1.00 84.06 90 HIS A CA 1
ATOM 741 C C . HIS A 1 90 ? 0.533 15.131 -13.011 1.00 84.06 90 HIS A C 1
ATOM 743 O O . HIS A 1 90 ? 1.349 14.788 -12.149 1.00 84.06 90 HIS A O 1
ATOM 749 N N . SER A 1 91 ? 0.817 15.030 -14.317 1.00 82.81 91 SER A N 1
ATOM 750 C CA . SER A 1 91 ? 2.070 14.464 -14.851 1.00 82.81 91 SER A CA 1
ATOM 751 C C . SER A 1 91 ? 3.341 15.048 -14.225 1.00 82.81 91 SER A C 1
ATOM 753 O O . SER A 1 91 ? 4.316 14.323 -14.058 1.00 82.81 91 SER A O 1
ATOM 755 N N . ASP A 1 92 ? 3.350 16.344 -13.923 1.00 83.38 92 ASP A N 1
ATOM 756 C CA . ASP A 1 92 ? 4.488 17.091 -13.383 1.00 83.38 92 ASP A CA 1
ATOM 757 C C . ASP A 1 92 ? 4.840 16.713 -11.937 1.00 83.38 92 ASP A C 1
ATOM 759 O O . ASP A 1 92 ? 5.979 16.899 -11.512 1.00 83.38 92 ASP A O 1
ATOM 763 N N . MET A 1 93 ? 3.885 16.153 -11.190 1.00 77.88 93 MET A N 1
ATOM 764 C CA . MET A 1 93 ? 4.088 15.716 -9.806 1.00 77.88 93 MET A CA 1
ATOM 765 C C . MET A 1 93 ? 4.417 14.227 -9.682 1.00 77.88 93 MET A C 1
ATOM 767 O O . MET A 1 93 ? 5.074 13.823 -8.723 1.00 77.88 93 MET A O 1
ATOM 771 N N . VAL A 1 94 ? 3.929 13.401 -10.611 1.00 76.88 94 VAL A N 1
ATOM 772 C CA . VAL A 1 94 ? 3.983 11.931 -10.487 1.00 76.88 94 VAL A CA 1
ATOM 773 C C . VAL A 1 94 ? 4.989 11.272 -11.431 1.00 76.88 94 VAL A C 1
ATOM 775 O O . VAL A 1 94 ? 5.345 10.114 -11.216 1.00 76.88 94 VAL A O 1
ATOM 778 N N . ILE A 1 95 ? 5.481 11.995 -12.444 1.00 78.88 95 ILE A N 1
ATOM 779 C CA . ILE A 1 95 ? 6.536 11.532 -13.349 1.00 78.88 95 ILE A CA 1
ATOM 780 C C . ILE A 1 95 ? 7.711 12.501 -13.286 1.00 78.88 95 ILE A C 1
ATOM 782 O O . ILE A 1 95 ? 7.606 13.667 -13.655 1.00 78.88 95 ILE A O 1
ATOM 786 N N . ALA A 1 96 ? 8.866 11.979 -12.892 1.00 81.88 96 ALA A N 1
ATOM 787 C CA . ALA A 1 96 ? 10.134 12.678 -12.981 1.00 81.88 96 ALA A CA 1
ATOM 788 C C . ALA A 1 96 ? 11.224 11.688 -13.390 1.00 81.88 96 ALA A C 1
ATOM 790 O O . ALA A 1 96 ? 11.214 10.526 -12.983 1.00 81.88 96 ALA A O 1
ATOM 791 N N . SER A 1 97 ? 12.163 12.151 -14.207 1.00 84.69 97 SER A N 1
ATOM 792 C CA . SER A 1 97 ? 13.321 11.374 -14.632 1.00 84.69 97 SER A CA 1
ATOM 793 C C . SER A 1 97 ? 14.487 12.324 -14.844 1.00 84.69 97 SER A C 1
ATOM 795 O O . SER A 1 97 ? 14.338 13.352 -15.500 1.00 84.69 97 SER A O 1
ATOM 797 N N . GLU A 1 98 ? 15.654 11.951 -14.333 1.00 88.56 98 GLU A N 1
ATOM 798 C CA . GLU A 1 98 ? 16.910 12.648 -14.612 1.00 88.56 98 GLU A CA 1
ATOM 799 C C . GLU A 1 98 ? 17.621 11.988 -15.803 1.00 88.56 98 GLU A C 1
ATOM 801 O O . GLU A 1 98 ? 17.496 10.768 -15.971 1.00 88.56 98 GLU A O 1
ATOM 806 N N . PRO A 1 99 ? 18.414 12.718 -16.612 1.00 90.38 99 PRO A N 1
ATOM 807 C CA . PRO A 1 99 ? 19.144 12.130 -17.740 1.00 90.38 99 PRO A CA 1
ATOM 808 C C . PRO A 1 99 ? 20.047 10.957 -17.337 1.00 90.38 99 PRO A C 1
ATOM 810 O O . PRO A 1 99 ? 20.195 9.992 -18.080 1.00 90.38 99 PRO A O 1
ATOM 813 N N . SER A 1 100 ? 20.606 10.996 -16.123 1.00 88.69 100 SER A N 1
ATOM 814 C CA . SER A 1 100 ? 21.427 9.911 -15.570 1.00 88.69 100 SER A CA 1
ATOM 815 C C . SER A 1 100 ? 20.664 8.595 -15.384 1.00 88.69 100 SER A C 1
ATOM 817 O O . SER A 1 100 ? 21.282 7.535 -15.375 1.00 88.69 100 SER A O 1
ATOM 819 N N . SER A 1 101 ? 19.335 8.649 -15.257 1.00 85.75 101 SER A N 1
ATOM 820 C CA . SER A 1 101 ? 18.476 7.475 -15.067 1.00 85.75 101 SER A CA 1
ATOM 821 C C . SER A 1 101 ? 17.954 6.873 -16.375 1.00 85.75 101 SER A C 1
ATOM 823 O O . SER A 1 101 ? 17.383 5.787 -16.352 1.00 85.75 101 SER A O 1
ATOM 825 N N . GLU A 1 102 ? 18.180 7.518 -17.526 1.00 84.50 102 GLU A N 1
ATOM 826 C CA . GLU A 1 102 ? 17.609 7.095 -18.812 1.00 84.50 102 GLU A CA 1
ATOM 827 C C . GLU A 1 102 ? 18.000 5.656 -19.194 1.00 84.50 102 GLU A C 1
ATOM 829 O O . GLU A 1 102 ? 17.159 4.890 -19.665 1.00 84.50 102 GLU A O 1
ATOM 834 N N . ALA A 1 103 ? 19.260 5.267 -18.967 1.00 79.06 103 ALA A N 1
ATOM 835 C CA . ALA A 1 103 ? 19.743 3.915 -19.257 1.00 79.06 103 ALA A CA 1
ATOM 836 C C . ALA A 1 103 ? 19.037 2.853 -18.397 1.00 79.06 103 ALA A C 1
ATOM 838 O O . ALA A 1 103 ? 18.561 1.851 -18.928 1.00 79.06 103 ALA A O 1
ATOM 839 N N . ALA A 1 104 ? 18.893 3.117 -17.097 1.00 82.94 104 ALA A N 1
ATOM 840 C CA . ALA A 1 104 ? 18.192 2.237 -16.168 1.00 82.94 104 ALA A CA 1
ATOM 841 C C . ALA A 1 104 ? 16.691 2.144 -16.473 1.00 82.94 104 ALA A C 1
ATOM 843 O O . ALA A 1 104 ? 16.112 1.060 -16.438 1.00 82.94 104 ALA A O 1
ATOM 844 N N . VAL A 1 105 ? 16.063 3.268 -16.826 1.00 79.38 105 VAL A N 1
ATOM 845 C CA . VAL A 1 105 ? 14.660 3.308 -17.252 1.00 79.38 105 VAL A CA 1
ATOM 846 C C . VAL A 1 105 ? 14.468 2.457 -18.508 1.00 79.38 105 VAL A C 1
ATOM 848 O O . VAL A 1 105 ? 13.546 1.646 -18.554 1.00 79.38 105 VAL A O 1
ATOM 851 N N . LYS A 1 106 ? 15.354 2.571 -19.505 1.00 75.69 106 LYS A N 1
ATOM 852 C CA . LYS A 1 106 ? 15.305 1.745 -20.723 1.00 75.69 106 LYS A CA 1
ATOM 853 C C . LYS A 1 106 ? 15.501 0.259 -20.438 1.00 75.69 106 LYS A C 1
ATOM 855 O O . LYS A 1 106 ? 14.743 -0.535 -20.987 1.00 75.69 106 LYS A O 1
ATOM 860 N N . GLU A 1 107 ? 16.459 -0.118 -19.587 1.00 74.19 107 GLU A N 1
ATOM 861 C CA . GLU A 1 107 ? 16.642 -1.518 -19.172 1.00 74.19 107 GLU A CA 1
ATOM 862 C C . GLU A 1 107 ? 15.371 -2.047 -18.502 1.00 74.19 107 GLU A C 1
ATOM 864 O O . GLU A 1 107 ? 14.855 -3.095 -18.888 1.00 74.19 107 GLU A O 1
ATOM 869 N N . PHE A 1 108 ? 14.825 -1.295 -17.543 1.00 75.06 108 PHE A N 1
ATOM 870 C CA . PHE A 1 108 ? 13.604 -1.670 -16.841 1.00 75.06 108 PHE A CA 1
ATOM 871 C C . PHE A 1 108 ? 12.416 -1.836 -17.798 1.00 75.06 108 PHE A C 1
ATOM 873 O O . PHE A 1 108 ? 11.701 -2.835 -17.716 1.00 75.06 108 PHE A O 1
ATOM 880 N N . TYR A 1 109 ? 12.235 -0.913 -18.750 1.00 68.94 109 TYR A N 1
ATOM 881 C CA . TYR A 1 109 ? 11.195 -1.017 -19.776 1.00 68.94 109 TYR A CA 1
ATOM 882 C C . TYR A 1 109 ? 11.403 -2.209 -20.706 1.00 68.94 109 TYR A C 1
ATOM 884 O O . TYR A 1 109 ? 10.448 -2.941 -20.935 1.00 68.94 109 TYR A O 1
ATOM 892 N N . ALA A 1 110 ? 12.618 -2.426 -21.220 1.00 61.47 110 ALA A N 1
ATOM 893 C CA . ALA A 1 110 ? 12.926 -3.550 -22.105 1.00 61.47 110 ALA A CA 1
ATOM 894 C C . ALA A 1 110 ? 12.665 -4.895 -21.412 1.00 61.47 110 ALA A C 1
ATOM 896 O O . ALA A 1 110 ? 12.124 -5.826 -22.010 1.00 61.47 110 ALA A O 1
ATOM 897 N N . LYS A 1 111 ? 13.006 -4.975 -20.123 1.00 61.06 111 LYS A N 1
ATOM 898 C CA . LYS A 1 111 ? 12.728 -6.126 -19.270 1.00 61.06 111 LYS A CA 1
ATOM 899 C C . LYS A 1 111 ? 11.220 -6.329 -19.090 1.00 61.06 111 LYS A C 1
ATOM 901 O O . LYS A 1 111 ? 10.729 -7.387 -19.464 1.00 61.06 111 LYS A O 1
ATOM 906 N N . LEU A 1 112 ? 10.470 -5.307 -18.672 1.00 59.19 112 LEU A N 1
ATOM 907 C CA . LEU A 1 112 ? 9.005 -5.381 -18.556 1.00 59.19 112 LEU A CA 1
ATOM 908 C C . LEU A 1 112 ? 8.297 -5.726 -19.877 1.00 59.19 112 LEU A C 1
ATOM 910 O O . LEU A 1 112 ? 7.344 -6.503 -19.869 1.00 59.19 112 LEU A O 1
ATOM 914 N N . SER A 1 113 ? 8.743 -5.168 -21.007 1.00 49.56 113 SER A N 1
ATOM 915 C CA . SER A 1 113 ? 8.152 -5.417 -22.329 1.00 49.56 113 SER A CA 1
ATOM 916 C C . SER A 1 113 ? 8.460 -6.810 -22.867 1.00 49.56 113 SER A C 1
ATOM 918 O O . SER A 1 113 ? 7.658 -7.367 -23.604 1.00 49.56 113 SER A O 1
ATOM 920 N N . ASN A 1 114 ? 9.597 -7.396 -22.486 1.00 40.22 114 ASN A N 1
ATOM 921 C CA . ASN A 1 114 ? 9.894 -8.795 -22.795 1.00 40.22 114 ASN A CA 1
ATOM 922 C C . ASN A 1 114 ? 9.055 -9.768 -21.949 1.00 40.22 114 ASN A C 1
ATOM 924 O O . ASN A 1 114 ? 8.997 -10.950 -22.276 1.00 40.22 114 ASN A O 1
ATOM 928 N N . TRP A 1 115 ? 8.401 -9.291 -20.885 1.00 48.03 115 TRP A N 1
ATOM 929 C CA . TRP A 1 115 ? 7.559 -10.099 -19.997 1.00 48.03 115 TRP A CA 1
ATOM 930 C C . TRP A 1 115 ? 6.055 -9.983 -20.286 1.00 48.03 115 TRP A C 1
ATOM 932 O O . TRP A 1 115 ? 5.280 -10.708 -19.674 1.00 48.03 115 TRP A O 1
ATOM 942 N N . ASN A 1 116 ? 5.618 -9.101 -21.197 1.00 35.19 116 ASN A N 1
ATOM 943 C CA . ASN A 1 116 ? 4.203 -8.920 -21.547 1.00 35.19 116 ASN A CA 1
ATOM 944 C C . ASN A 1 116 ? 4.008 -8.451 -23.001 1.00 35.19 116 ASN A C 1
ATOM 946 O O . ASN A 1 116 ? 4.709 -7.564 -23.483 1.00 35.19 116 ASN A O 1
ATOM 950 N N . ILE A 1 117 ? 2.978 -8.975 -23.676 1.00 32.53 117 ILE A N 1
ATOM 951 C CA . ILE A 1 117 ? 2.438 -8.388 -24.913 1.00 32.53 117 ILE A CA 1
ATOM 952 C C . ILE A 1 117 ? 1.942 -6.962 -24.601 1.00 32.53 117 ILE A C 1
ATOM 954 O O . ILE A 1 117 ? 1.184 -6.741 -23.660 1.00 32.53 117 ILE A O 1
ATOM 958 N N . SER A 1 118 ? 2.398 -5.990 -25.394 1.00 33.44 118 SER A N 1
ATOM 959 C CA . SER A 1 118 ? 2.129 -4.553 -25.242 1.00 33.44 118 SER A CA 1
ATOM 960 C C . SER A 1 118 ? 0.676 -4.164 -25.548 1.00 33.44 118 SER A C 1
ATOM 962 O O . SER A 1 118 ? 0.175 -4.461 -26.632 1.00 33.44 118 SER A O 1
ATOM 964 N N . ILE A 1 119 ? 0.060 -3.383 -24.650 1.00 28.33 119 ILE A N 1
ATOM 965 C CA . ILE A 1 119 ? -0.983 -2.389 -24.965 1.00 28.33 119 ILE A CA 1
ATOM 966 C C . ILE A 1 119 ? -0.662 -1.121 -24.142 1.00 28.33 119 ILE A C 1
ATOM 968 O O . ILE A 1 119 ? -0.435 -1.200 -22.937 1.00 28.33 119 ILE A O 1
ATOM 972 N N . GLY A 1 120 ? -0.533 0.034 -24.803 1.00 31.02 120 GLY A N 1
ATOM 973 C CA . GLY A 1 120 ? 0.212 1.201 -24.301 1.00 31.02 120 GLY A CA 1
ATOM 974 C C . GLY A 1 120 ? -0.470 2.210 -23.346 1.00 31.02 120 GLY A C 1
ATOM 975 O O . GLY A 1 120 ? -1.690 2.294 -23.258 1.00 31.02 120 GLY A O 1
ATOM 976 N N . ARG A 1 121 ? 0.435 3.008 -22.735 1.00 36.56 121 ARG A N 1
ATOM 977 C CA . ARG A 1 121 ? 0.457 4.383 -22.144 1.00 36.56 121 ARG A CA 1
ATOM 978 C C . ARG A 1 121 ? -0.399 4.796 -20.911 1.00 36.56 121 ARG A C 1
ATOM 980 O O . ARG A 1 121 ? -1.531 5.251 -21.042 1.00 36.56 121 ARG A O 1
ATOM 987 N N . ASP A 1 122 ? 0.306 4.737 -19.762 1.00 38.94 122 ASP A N 1
ATOM 988 C CA . ASP A 1 122 ? 0.579 5.718 -18.662 1.00 38.94 122 ASP A CA 1
ATOM 989 C C . ASP A 1 122 ? -0.437 6.064 -17.541 1.00 38.94 122 ASP A C 1
ATOM 991 O O . ASP A 1 122 ? -1.616 5.828 -17.703 1.00 38.94 122 ASP A O 1
ATOM 995 N N . LEU A 1 123 ? 0.055 6.456 -16.332 1.00 40.16 123 LEU A N 1
ATOM 996 C CA . LEU A 1 123 ? -0.287 5.828 -15.021 1.00 40.16 123 LEU A CA 1
ATOM 997 C C . LEU A 1 123 ? -0.049 6.615 -13.613 1.00 40.16 123 LEU A C 1
ATOM 999 O O . LEU A 1 123 ? 1.118 6.688 -13.259 1.00 40.16 123 LEU A O 1
ATOM 1003 N N . PHE A 1 124 ? -1.035 7.083 -12.752 1.00 34.19 124 PHE A N 1
ATOM 1004 C CA . PHE A 1 124 ? -1.253 7.175 -11.209 1.00 34.19 124 PHE A CA 1
ATOM 1005 C C . PHE A 1 124 ? -1.612 8.537 -10.471 1.00 34.19 124 PHE A C 1
ATOM 1007 O O . PHE A 1 124 ? -0.856 9.401 -10.843 1.00 34.19 124 PHE A O 1
ATOM 1014 N N . GLU A 1 125 ? -2.560 8.670 -9.426 1.00 36.12 125 GLU A N 1
ATOM 1015 C CA . GLU A 1 125 ? -3.588 9.724 -8.806 1.00 36.12 125 GLU A CA 1
ATOM 1016 C C . GLU A 1 125 ? -3.093 10.250 -7.481 1.00 36.12 125 GLU A C 1
ATOM 1018 O O . GLU A 1 125 ? -2.769 9.416 -6.633 1.00 36.12 125 GLU A O 1
ATOM 1023 N N . PRO A 1 126 ? -3.123 11.578 -7.230 1.00 34.06 126 PRO A N 1
ATOM 1024 C CA . PRO A 1 126 ? -2.722 12.142 -5.960 1.00 34.06 126 PRO A CA 1
ATOM 1025 C C . PRO A 1 126 ? -3.948 12.582 -5.134 1.00 34.06 126 PRO A C 1
ATOM 1027 O O . PRO A 1 126 ? -4.916 13.147 -5.637 1.00 34.06 126 PRO A O 1
ATOM 1030 N N . ARG A 1 127 ? -3.873 12.384 -3.816 1.00 34.78 127 ARG A N 1
ATOM 1031 C CA . ARG A 1 127 ? -4.682 13.098 -2.813 1.00 34.78 127 ARG A CA 1
ATOM 1032 C C . ARG A 1 127 ? -3.724 13.758 -1.826 1.00 34.78 127 ARG A C 1
ATOM 1034 O O . ARG A 1 127 ? -2.704 13.162 -1.477 1.00 34.78 127 ARG A O 1
ATOM 1041 N N . GLU A 1 128 ? -4.060 14.951 -1.348 1.00 36.25 128 GLU A N 1
ATOM 1042 C CA . GLU A 1 128 ? -3.288 15.630 -0.304 1.00 36.25 128 GLU A CA 1
ATOM 1043 C C . GLU A 1 128 ? -3.547 15.013 1.080 1.00 36.25 128 GLU A C 1
ATOM 1045 O O . GLU A 1 128 ? -4.681 14.682 1.432 1.00 36.25 128 GLU A O 1
ATOM 1050 N N . ASN A 1 129 ? -2.482 14.867 1.879 1.00 38.25 129 ASN A N 1
ATOM 1051 C CA . ASN A 1 129 ? -2.553 14.474 3.286 1.00 38.25 129 ASN A CA 1
ATOM 1052 C C . ASN A 1 129 ? -2.406 15.730 4.173 1.00 38.25 129 ASN A C 1
ATOM 1054 O O . ASN A 1 129 ? -1.311 16.298 4.238 1.00 38.25 129 ASN A O 1
ATOM 1058 N N . PRO A 1 130 ? -3.461 16.151 4.892 1.00 43.81 130 PRO A N 1
ATOM 1059 C CA . PRO A 1 130 ? -3.475 17.398 5.660 1.00 43.81 130 PRO A CA 1
ATOM 1060 C C . PRO A 1 130 ? -2.579 17.393 6.913 1.00 43.81 130 PRO A C 1
ATOM 1062 O O . PRO A 1 130 ? -2.463 18.419 7.577 1.00 43.81 130 PRO A O 1
ATOM 1065 N N . LEU A 1 131 ? -1.935 16.270 7.257 1.00 38.44 131 LEU A N 1
ATOM 1066 C CA . LEU A 1 131 ? -1.144 16.123 8.490 1.00 38.44 131 LEU A CA 1
ATOM 1067 C C . LEU A 1 131 ? 0.361 15.904 8.254 1.00 38.44 131 LEU A C 1
ATOM 1069 O O . LEU A 1 131 ? 1.110 15.722 9.211 1.00 38.44 131 LEU A O 1
ATOM 1073 N N . THR A 1 132 ? 0.832 15.971 7.003 1.00 44.97 132 THR A N 1
ATOM 1074 C CA . THR A 1 132 ? 2.256 15.791 6.643 1.00 44.97 132 THR A CA 1
ATOM 1075 C C . THR A 1 132 ? 2.893 17.029 6.007 1.00 44.97 132 THR A C 1
ATOM 1077 O O . THR A 1 132 ? 3.857 16.913 5.258 1.00 44.97 132 THR A O 1
ATOM 1080 N N . VAL A 1 133 ? 2.369 18.223 6.295 1.00 45.47 133 VAL A N 1
ATOM 1081 C CA . VAL A 1 133 ? 2.852 19.484 5.696 1.00 45.47 133 VAL A CA 1
ATOM 1082 C C . VAL A 1 133 ? 4.120 20.022 6.386 1.00 45.47 133 VAL A C 1
ATOM 1084 O O . VAL A 1 133 ? 4.795 20.896 5.850 1.00 45.47 133 VAL A O 1
ATOM 1087 N N . LEU A 1 134 ? 4.471 19.504 7.572 1.00 47.12 134 LEU A N 1
ATOM 1088 C CA . LEU A 1 134 ? 5.572 20.011 8.397 1.00 47.12 134 LEU A CA 1
ATOM 1089 C C . LEU A 1 134 ? 6.680 18.963 8.615 1.00 47.12 134 LEU A C 1
ATOM 1091 O O . LEU A 1 134 ? 6.382 17.780 8.803 1.00 47.12 134 LEU A O 1
ATOM 1095 N N . PRO A 1 135 ? 7.965 19.374 8.652 1.00 55.88 135 PRO A N 1
ATOM 1096 C CA . PRO A 1 135 ? 9.078 18.479 8.960 1.00 55.88 135 PRO A CA 1
ATOM 1097 C C . PRO A 1 135 ? 8.913 17.767 10.313 1.00 55.88 135 PRO A C 1
ATOM 1099 O O . PRO A 1 135 ? 8.538 18.383 11.310 1.00 55.88 135 PRO A O 1
ATOM 1102 N N . LEU A 1 136 ? 9.281 16.482 10.385 1.00 53.19 136 LEU A N 1
ATOM 1103 C CA . LEU A 1 136 ? 9.149 15.644 11.592 1.00 53.19 136 LEU A CA 1
ATOM 1104 C C . LEU A 1 136 ? 9.814 16.233 12.852 1.00 53.19 136 LEU A C 1
ATOM 1106 O O . LEU A 1 136 ? 9.323 16.024 13.959 1.00 53.19 136 LEU A O 1
ATOM 1110 N N . TRP A 1 137 ? 10.909 16.985 12.703 1.00 62.94 137 TRP A N 1
ATOM 1111 C CA . TRP A 1 137 ? 11.579 17.645 13.830 1.00 62.94 137 TRP A CA 1
ATOM 1112 C C . TRP A 1 137 ? 10.743 18.795 14.417 1.00 62.94 137 TRP A C 1
ATOM 1114 O O . TRP A 1 137 ? 10.736 18.994 15.631 1.00 62.94 137 TRP A O 1
ATOM 1124 N N . LEU A 1 138 ? 9.982 19.501 13.576 1.00 60.50 138 LEU A N 1
ATOM 1125 C CA . LEU A 1 138 ? 9.083 20.577 13.991 1.00 60.50 138 LEU A CA 1
ATOM 1126 C C . LEU A 1 138 ? 7.840 20.017 14.699 1.00 60.50 138 LEU A C 1
ATOM 1128 O O . LEU A 1 138 ? 7.363 20.609 15.665 1.00 60.50 138 LEU A O 1
ATOM 1132 N N . MET A 1 139 ? 7.378 18.828 14.297 1.00 60.34 139 MET A N 1
ATOM 1133 C CA . MET A 1 139 ? 6.277 18.119 14.966 1.00 60.34 139 MET A CA 1
ATOM 1134 C C . MET A 1 139 ? 6.596 17.796 16.436 1.00 60.34 139 MET A C 1
ATOM 1136 O O . MET A 1 139 ? 5.710 17.871 17.286 1.00 60.34 139 MET A O 1
ATOM 1140 N N . GLY A 1 140 ? 7.859 17.496 16.768 1.00 64.44 140 GLY A N 1
ATOM 1141 C CA . GLY A 1 140 ? 8.283 17.285 18.159 1.00 64.44 140 GLY A CA 1
ATOM 1142 C C . GLY A 1 140 ? 8.194 18.554 19.017 1.00 64.44 140 GLY A C 1
ATOM 1143 O O . GLY A 1 140 ? 7.814 18.494 20.189 1.00 64.44 140 GLY A O 1
ATOM 1144 N N . TRP A 1 141 ? 8.477 19.714 18.420 1.00 66.25 141 TRP A N 1
ATOM 1145 C CA . TRP A 1 141 ? 8.347 21.014 19.081 1.00 66.25 141 TRP A CA 1
ATOM 1146 C C . TRP A 1 141 ? 6.875 21.398 19.282 1.00 66.25 141 TRP A C 1
ATOM 1148 O O . TRP A 1 141 ? 6.498 21.812 20.374 1.00 66.25 141 TRP A O 1
ATOM 1158 N N . ILE A 1 142 ? 6.025 21.162 18.274 1.00 64.88 142 ILE A N 1
ATOM 1159 C CA . ILE A 1 142 ? 4.569 21.382 18.355 1.00 64.88 142 ILE A CA 1
ATOM 1160 C C . ILE A 1 142 ? 3.951 20.550 19.479 1.00 64.88 142 ILE A C 1
ATOM 1162 O O . ILE A 1 142 ? 3.208 21.092 20.292 1.00 64.88 142 ILE A O 1
ATOM 1166 N N . ARG A 1 143 ? 4.312 19.264 19.582 1.00 65.00 143 ARG A N 1
ATOM 1167 C CA . ARG A 1 143 ? 3.869 18.406 20.689 1.00 65.00 143 ARG A CA 1
ATOM 1168 C C . ARG A 1 143 ? 4.254 18.994 22.048 1.00 65.00 143 ARG A C 1
ATOM 1170 O O . ARG A 1 143 ? 3.407 19.105 22.921 1.00 65.00 143 ARG A O 1
ATOM 1177 N N . THR A 1 144 ? 5.510 19.408 22.206 1.00 71.12 144 THR A N 1
ATOM 1178 C CA . THR A 1 144 ? 6.011 19.983 23.467 1.00 71.12 144 THR A CA 1
ATOM 1179 C C . THR A 1 144 ? 5.237 21.247 23.858 1.00 71.12 144 THR A C 1
ATOM 1181 O O . THR A 1 144 ? 4.921 21.447 25.027 1.00 71.12 144 THR A O 1
ATOM 1184 N N . VAL A 1 145 ? 4.894 22.089 22.878 1.00 70.50 145 VAL A N 1
ATOM 1185 C CA . VAL A 1 145 ? 4.097 23.303 23.093 1.00 70.50 145 VAL A CA 1
ATOM 1186 C C . VAL A 1 145 ? 2.645 22.968 23.440 1.00 70.50 145 VAL A C 1
ATOM 1188 O O . VAL A 1 145 ? 2.089 23.590 24.339 1.00 70.50 145 VAL A O 1
ATOM 1191 N N . PHE A 1 146 ? 2.031 21.987 22.775 1.00 71.81 146 PHE A N 1
ATOM 1192 C CA . PHE A 1 146 ? 0.669 21.540 23.091 1.00 71.81 146 PHE A CA 1
ATOM 1193 C C . PHE A 1 146 ? 0.577 20.939 24.493 1.00 71.81 146 PHE A C 1
ATOM 1195 O O . PHE A 1 146 ? -0.313 21.323 25.248 1.00 71.81 146 PHE A O 1
ATOM 1202 N N . ASP A 1 147 ? 1.544 20.101 24.872 1.00 70.25 147 ASP A N 1
ATOM 1203 C CA . ASP A 1 147 ? 1.649 19.540 26.220 1.00 70.25 147 ASP A CA 1
ATOM 1204 C C . ASP A 1 147 ? 1.825 20.661 27.268 1.00 70.25 147 ASP A C 1
ATOM 1206 O O . ASP A 1 147 ? 1.167 20.652 28.307 1.00 70.25 147 ASP A O 1
ATOM 1210 N N . TRP A 1 148 ? 2.660 21.672 26.983 1.00 70.81 148 TRP A N 1
ATOM 1211 C CA . TRP A 1 148 ? 2.868 22.830 27.865 1.00 70.81 148 TRP A CA 1
ATOM 1212 C C . TRP A 1 148 ? 1.623 23.718 28.011 1.00 70.81 148 TRP A C 1
ATOM 1214 O O . TRP A 1 148 ? 1.358 24.237 29.095 1.00 70.81 148 TRP A O 1
ATOM 1224 N N . LEU A 1 149 ? 0.847 23.880 26.937 1.00 69.44 149 LEU A N 1
ATOM 1225 C CA . LEU A 1 149 ? -0.395 24.657 26.928 1.00 69.44 149 LEU A CA 1
ATOM 1226 C C . LEU A 1 149 ? -1.616 23.857 27.412 1.00 69.44 149 LEU A C 1
ATOM 1228 O O . LEU A 1 149 ? -2.701 24.427 27.512 1.00 69.44 149 LEU A O 1
ATOM 1232 N N . GLY A 1 150 ? -1.466 22.558 27.698 1.00 66.44 150 GLY A N 1
ATOM 1233 C CA . GLY A 1 150 ? -2.579 21.679 28.065 1.00 66.44 150 GLY A CA 1
ATOM 1234 C C . GLY A 1 150 ? -3.611 21.501 26.946 1.00 66.44 150 GLY A C 1
ATOM 1235 O O . GLY A 1 150 ? -4.785 21.268 27.226 1.00 66.44 150 GLY A O 1
ATOM 1236 N N . ILE A 1 151 ? -3.201 21.655 25.683 1.00 70.19 151 ILE A N 1
ATOM 1237 C CA . ILE A 1 151 ? -4.077 21.501 24.520 1.00 70.19 151 ILE A CA 1
ATOM 1238 C C . ILE A 1 151 ? -4.093 20.025 24.133 1.00 70.19 151 ILE A C 1
ATOM 1240 O O . ILE A 1 151 ? -3.111 19.497 23.612 1.00 70.19 151 ILE A O 1
ATOM 1244 N N . GLU A 1 152 ? -5.220 19.356 24.365 1.00 62.75 152 GLU A N 1
ATOM 1245 C CA . GLU A 1 152 ? -5.414 17.991 23.885 1.00 62.75 152 GLU A CA 1
ATOM 1246 C C . GLU A 1 152 ? -5.469 17.961 22.351 1.00 62.75 152 GLU A C 1
ATOM 1248 O O . GLU A 1 152 ? -6.058 18.834 21.706 1.00 62.75 152 GLU A O 1
ATOM 1253 N N . ALA A 1 153 ? -4.853 16.938 21.750 1.00 66.25 153 ALA A N 1
ATOM 1254 C CA . ALA A 1 153 ? -4.988 16.700 20.320 1.00 66.25 153 ALA A CA 1
ATOM 1255 C C . ALA A 1 153 ? -6.471 16.516 19.972 1.00 66.25 153 ALA A C 1
ATOM 1257 O O . ALA A 1 153 ? -7.185 15.799 20.674 1.00 66.25 153 ALA A O 1
ATOM 1258 N N . LEU A 1 154 ? -6.922 17.128 18.872 1.00 74.69 154 LEU A N 1
ATOM 1259 C CA . LEU A 1 154 ? -8.259 16.881 18.340 1.00 74.69 154 LEU A CA 1
ATOM 1260 C C . LEU A 1 154 ? -8.452 15.365 18.190 1.00 74.69 154 LEU A C 1
ATOM 1262 O O . LEU A 1 154 ? -7.592 14.693 17.622 1.00 74.69 154 LEU A O 1
ATOM 1266 N N . GLN A 1 155 ? -9.563 14.840 18.701 1.00 79.56 155 GLN A N 1
ATOM 1267 C CA . GLN A 1 155 ? -9.930 13.432 18.568 1.00 79.56 155 GLN A CA 1
ATOM 1268 C C . GLN A 1 155 ? -11.184 13.312 17.709 1.00 79.56 155 GLN A C 1
ATOM 1270 O O . GLN A 1 155 ? -12.152 14.053 17.887 1.00 79.56 155 GLN A O 1
ATOM 1275 N N . MET A 1 156 ? -11.164 12.361 16.783 1.00 81.00 156 MET A N 1
ATOM 1276 C CA . MET A 1 156 ? -12.333 11.951 16.021 1.00 81.00 156 MET A CA 1
ATOM 1277 C C . MET A 1 156 ? -13.330 11.266 16.957 1.00 81.00 156 MET A C 1
ATOM 1279 O O . MET A 1 156 ? -12.948 10.405 17.755 1.00 81.00 156 MET A O 1
ATOM 1283 N N . LYS A 1 157 ? -14.612 11.624 16.855 1.00 82.75 157 LYS A N 1
ATOM 1284 C CA . LYS A 1 157 ? -15.666 10.923 17.592 1.00 82.75 157 LYS A CA 1
ATOM 1285 C C . LYS A 1 157 ? -15.994 9.618 16.882 1.00 82.75 157 LYS A C 1
ATOM 1287 O O . LYS A 1 157 ? -15.987 9.549 15.658 1.00 82.75 157 LYS A O 1
ATOM 1292 N N . SER A 1 158 ? -16.374 8.603 17.645 1.00 83.69 158 SER A N 1
ATOM 1293 C CA . SER A 1 158 ? -16.743 7.293 17.095 1.00 83.69 158 SER A CA 1
ATOM 1294 C C . SER A 1 158 ? -17.971 7.355 16.179 1.00 83.69 158 SER A C 1
ATOM 1296 O O . SER A 1 158 ? -18.068 6.561 15.254 1.00 83.69 158 SER A O 1
ATOM 1298 N N . ALA A 1 159 ? -18.863 8.331 16.385 1.00 82.75 159 ALA A N 1
ATOM 1299 C CA . ALA A 1 159 ? -20.012 8.586 15.513 1.00 82.75 159 ALA A CA 1
ATOM 1300 C C . ALA A 1 159 ? -19.633 9.156 14.132 1.00 82.75 159 ALA A C 1
ATOM 1302 O O . ALA A 1 159 ? -20.421 9.036 13.201 1.00 82.75 159 ALA A O 1
ATOM 1303 N N . ASP A 1 160 ? -18.445 9.757 14.004 1.00 81.06 160 ASP A N 1
ATOM 1304 C CA . ASP A 1 160 ? -17.955 10.343 12.750 1.00 81.06 160 ASP A CA 1
ATOM 1305 C C . ASP A 1 160 ? -17.137 9.327 11.925 1.00 81.06 160 ASP A C 1
ATOM 1307 O O . ASP A 1 160 ? -16.720 9.623 10.806 1.00 81.06 160 ASP A O 1
ATOM 1311 N N . LEU A 1 161 ? -16.875 8.131 12.474 1.00 85.56 161 LEU A N 1
ATOM 1312 C CA . LEU A 1 161 ? -16.154 7.064 11.787 1.00 85.56 161 LEU A CA 1
ATOM 1313 C C . LEU A 1 161 ? -17.101 6.323 10.842 1.00 85.56 161 LEU A C 1
ATOM 1315 O O . LEU A 1 161 ? -17.995 5.605 11.288 1.00 85.56 161 LEU A O 1
ATOM 1319 N N . ASP A 1 162 ? -16.834 6.426 9.544 1.00 85.12 162 ASP A N 1
ATOM 1320 C CA . ASP A 1 162 ? -17.422 5.550 8.536 1.00 85.12 162 ASP A CA 1
ATOM 1321 C C . ASP A 1 162 ? -16.504 4.329 8.316 1.00 85.12 162 ASP A C 1
ATOM 1323 O O . ASP A 1 162 ? -15.378 4.479 7.830 1.00 85.12 162 ASP A O 1
ATOM 1327 N N . PRO A 1 163 ? -16.927 3.114 8.702 1.00 81.00 163 PRO A N 1
ATOM 1328 C CA . PRO A 1 163 ? -16.084 1.929 8.615 1.00 81.00 163 PRO A CA 1
ATOM 1329 C C . PRO A 1 163 ? -15.994 1.321 7.210 1.00 81.00 163 PRO A C 1
ATOM 1331 O O . PRO A 1 163 ? -15.180 0.412 7.012 1.00 81.00 163 PRO A O 1
ATOM 1334 N N . GLU A 1 164 ? -16.831 1.765 6.269 1.00 80.75 164 GLU A N 1
ATOM 1335 C CA . GLU A 1 164 ? -16.754 1.380 4.856 1.00 80.75 164 GLU A CA 1
ATOM 1336 C C . GLU A 1 164 ? -15.719 2.244 4.126 1.00 80.75 164 GLU A C 1
ATOM 1338 O O . GLU A 1 164 ? -14.923 1.730 3.342 1.00 80.75 164 GLU A O 1
ATOM 1343 N N . GLU A 1 165 ? -15.639 3.527 4.484 1.00 74.62 165 GLU A N 1
ATOM 1344 C CA . GLU A 1 165 ? -14.675 4.474 3.911 1.00 74.62 165 GLU A CA 1
ATOM 1345 C C . GLU A 1 165 ? -13.306 4.455 4.615 1.00 74.62 165 GLU A C 1
ATOM 1347 O O . GLU A 1 165 ? -12.258 4.682 3.993 1.00 74.62 165 GLU A O 1
ATOM 1352 N N . MET A 1 166 ? -13.264 4.170 5.921 1.00 83.00 166 MET A N 1
ATOM 1353 C CA . MET A 1 166 ? -12.005 4.098 6.661 1.00 83.00 166 MET A CA 1
ATOM 1354 C C . MET A 1 166 ? -11.250 2.811 6.318 1.00 83.00 166 MET A C 1
ATOM 1356 O O . MET A 1 166 ? -11.691 1.699 6.607 1.00 83.00 166 MET A O 1
ATOM 1360 N N . ASN A 1 167 ? -10.058 2.974 5.744 1.00 84.19 167 ASN A N 1
ATOM 1361 C CA . ASN A 1 167 ? -9.270 1.879 5.194 1.00 84.19 167 ASN A CA 1
ATOM 1362 C C . ASN A 1 167 ? -7.938 1.677 5.925 1.00 84.19 167 ASN A C 1
ATOM 1364 O O . ASN A 1 167 ? -7.189 2.621 6.184 1.00 84.19 167 ASN A O 1
ATOM 1368 N N . THR A 1 168 ? -7.579 0.416 6.163 1.00 84.50 168 THR A N 1
ATOM 1369 C CA . THR A 1 168 ? -6.205 0.031 6.496 1.00 84.50 168 THR A CA 1
ATOM 1370 C C . THR A 1 168 ? -5.406 -0.113 5.209 1.00 84.50 168 THR A C 1
ATOM 1372 O O . THR A 1 168 ? -5.685 -0.987 4.391 1.00 84.50 168 THR A O 1
ATOM 1375 N N . ARG A 1 169 ? -4.393 0.740 5.034 1.00 85.69 169 ARG A N 1
ATOM 1376 C CA . ARG A 1 169 ? -3.457 0.672 3.907 1.00 85.69 169 ARG A CA 1
ATOM 1377 C C . ARG A 1 169 ? -2.280 -0.240 4.246 1.00 85.69 169 ARG A C 1
ATOM 1379 O O . ARG A 1 169 ? -1.582 -0.008 5.235 1.00 85.69 169 ARG A O 1
ATOM 1386 N N . CYS A 1 170 ? -2.019 -1.221 3.394 1.00 83.44 170 CYS A N 1
ATOM 1387 C CA . CYS A 1 170 ? -0.823 -2.058 3.451 1.00 83.44 170 CYS A CA 1
ATOM 1388 C C . CYS A 1 170 ? -0.093 -2.017 2.109 1.00 83.44 170 CYS A C 1
ATOM 1390 O O . CYS A 1 170 ? -0.713 -1.894 1.057 1.00 83.44 170 CYS A O 1
ATOM 1392 N N . GLU A 1 171 ? 1.232 -2.103 2.140 1.00 85.25 171 GLU A N 1
ATOM 1393 C CA . GLU A 1 171 ? 2.063 -2.048 0.940 1.00 85.25 171 GLU A CA 1
ATOM 1394 C C . GLU A 1 171 ? 2.920 -3.301 0.857 1.00 85.25 171 GLU A C 1
ATOM 1396 O O . GLU A 1 171 ? 3.666 -3.606 1.787 1.00 85.25 171 GLU A O 1
ATOM 1401 N N . ARG A 1 172 ? 2.839 -4.005 -0.274 1.00 86.38 172 AR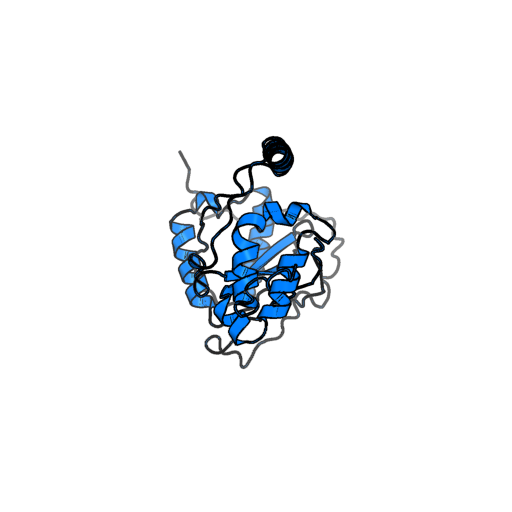G A N 1
ATOM 1402 C CA . ARG A 1 172 ? 3.844 -5.001 -0.648 1.00 86.38 172 ARG A CA 1
ATOM 1403 C C . ARG A 1 172 ? 4.925 -4.284 -1.432 1.00 86.38 172 ARG A C 1
ATOM 1405 O O . ARG A 1 172 ? 4.668 -3.842 -2.548 1.00 86.38 172 ARG A O 1
ATOM 1412 N N . GLN A 1 173 ? 6.091 -4.149 -0.821 1.00 87.94 173 GLN A N 1
ATOM 1413 C CA . GLN A 1 173 ? 7.240 -3.451 -1.380 1.00 87.94 173 GLN A CA 1
ATOM 1414 C C . GLN A 1 173 ? 8.216 -4.472 -1.972 1.00 87.94 173 GLN A C 1
ATOM 1416 O O . GLN A 1 173 ? 8.495 -5.489 -1.340 1.00 87.94 173 GLN A O 1
ATOM 1421 N N . THR A 1 174 ? 8.731 -4.212 -3.170 1.00 87.69 174 THR A N 1
ATOM 1422 C CA . THR A 1 174 ? 9.766 -5.027 -3.813 1.00 87.69 174 THR A CA 1
ATOM 1423 C C . THR A 1 174 ? 10.965 -4.156 -4.163 1.00 87.69 174 THR A C 1
ATOM 1425 O O . THR A 1 174 ? 10.822 -3.017 -4.611 1.00 87.69 174 THR A O 1
ATOM 1428 N N . LEU A 1 175 ? 12.160 -4.685 -3.898 1.00 89.50 175 LEU A N 1
ATOM 1429 C CA . LEU A 1 175 ? 13.434 -4.069 -4.249 1.00 89.50 175 LEU A CA 1
ATOM 1430 C C . LEU A 1 175 ? 14.158 -5.010 -5.196 1.00 89.50 175 LEU A C 1
ATOM 1432 O O . LEU A 1 175 ? 14.386 -6.170 -4.856 1.00 89.50 175 LEU A O 1
ATOM 1436 N N . HIS A 1 176 ? 14.549 -4.494 -6.351 1.00 85.00 176 HIS A N 1
ATOM 1437 C CA . HIS A 1 176 ? 15.241 -5.266 -7.370 1.00 85.00 176 HIS A CA 1
ATOM 1438 C C . HIS A 1 176 ? 16.419 -4.483 -7.925 1.00 85.00 176 HIS A C 1
ATOM 1440 O O . HIS A 1 176 ? 16.268 -3.320 -8.289 1.00 85.00 176 HIS A O 1
ATOM 1446 N N . ARG A 1 177 ? 17.598 -5.100 -7.986 1.00 87.25 177 ARG A N 1
ATOM 1447 C CA . ARG A 1 177 ? 18.771 -4.491 -8.620 1.00 87.25 177 ARG A CA 1
ATOM 1448 C C . ARG A 1 177 ? 18.743 -4.811 -10.108 1.00 87.25 177 ARG A C 1
ATOM 1450 O O . ARG A 1 177 ? 18.583 -5.972 -10.477 1.00 87.25 177 ARG A O 1
ATOM 1457 N N . LEU A 1 178 ? 18.875 -3.784 -10.939 1.00 81.44 178 LEU A N 1
ATOM 1458 C CA . LEU A 1 178 ? 19.050 -3.966 -12.378 1.00 81.44 178 LEU A CA 1
ATOM 1459 C C . LEU A 1 178 ? 20.413 -4.605 -12.660 1.00 81.44 178 LEU A C 1
ATOM 1461 O O . LEU A 1 178 ? 21.328 -4.446 -11.863 1.00 81.44 178 LEU A O 1
ATOM 1465 N N . MET A 1 179 ? 20.554 -5.350 -13.753 1.00 77.50 179 MET A N 1
ATOM 1466 C CA . MET A 1 179 ? 21.785 -6.115 -14.002 1.00 77.50 179 MET A CA 1
ATOM 1467 C C . MET A 1 179 ? 22.713 -5.416 -14.982 1.00 77.50 179 MET A C 1
ATOM 1469 O O . MET A 1 179 ? 23.925 -5.516 -14.836 1.00 77.50 179 MET A O 1
ATOM 1473 N N . GLU A 1 180 ? 22.165 -4.713 -15.976 1.00 76.12 180 GLU A N 1
ATOM 1474 C CA . GLU A 1 180 ? 22.980 -3.905 -16.891 1.00 76.12 180 GLU A CA 1
ATOM 1475 C C . GLU A 1 180 ? 23.354 -2.570 -16.233 1.00 76.12 180 GLU A C 1
ATOM 1477 O O . GLU A 1 180 ? 24.461 -2.068 -16.418 1.00 76.12 180 GLU A O 1
ATOM 1482 N N . ASN A 1 181 ? 22.456 -2.027 -15.408 1.00 79.56 181 ASN A N 1
ATOM 1483 C CA . ASN A 1 181 ? 22.684 -0.871 -14.546 1.00 79.56 181 ASN A CA 1
ATOM 1484 C C . ASN A 1 181 ? 22.764 -1.318 -13.075 1.00 79.56 181 ASN A C 1
ATOM 1486 O O . ASN A 1 181 ? 21.904 -0.985 -12.259 1.00 79.56 181 ASN A O 1
ATOM 1490 N N . ASP A 1 182 ? 23.806 -2.079 -12.737 1.00 82.31 182 ASP A N 1
ATOM 1491 C CA . ASP A 1 182 ? 24.041 -2.699 -11.420 1.00 82.31 182 ASP A CA 1
ATOM 1492 C C . ASP A 1 182 ? 24.086 -1.722 -10.235 1.00 82.31 182 ASP A C 1
ATOM 1494 O O . ASP A 1 182 ? 23.832 -2.093 -9.090 1.00 82.31 182 ASP A O 1
ATOM 1498 N N . ASN A 1 183 ? 24.336 -0.444 -10.488 1.00 87.25 183 ASN A N 1
ATOM 1499 C CA . ASN A 1 183 ? 24.276 0.631 -9.507 1.00 87.25 183 ASN A CA 1
ATOM 1500 C C . ASN A 1 183 ? 22.847 1.139 -9.231 1.00 87.25 183 ASN A C 1
ATOM 1502 O O . ASN A 1 183 ? 22.674 2.025 -8.392 1.00 87.25 183 ASN A O 1
ATOM 1506 N N . THR A 1 184 ? 21.831 0.587 -9.899 1.00 86.69 184 THR A N 1
ATOM 1507 C CA . THR A 1 184 ? 20.443 1.045 -9.826 1.00 86.69 184 THR A CA 1
ATOM 1508 C C . THR A 1 184 ? 19.534 0.023 -9.145 1.00 86.69 184 THR A C 1
ATOM 1510 O O . THR A 1 184 ? 19.575 -1.177 -9.415 1.00 86.69 184 THR A O 1
ATOM 1513 N N . LEU A 1 185 ? 18.670 0.524 -8.257 1.00 89.94 185 LEU A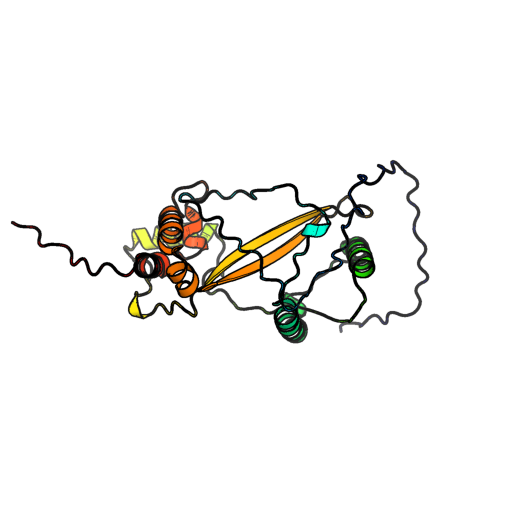 N 1
ATOM 1514 C CA . LEU A 1 185 ? 17.615 -0.240 -7.596 1.00 89.94 185 LEU A CA 1
ATOM 1515 C C . LEU A 1 185 ? 16.246 0.222 -8.101 1.00 89.94 185 LEU A C 1
ATOM 1517 O O . LEU A 1 185 ? 15.913 1.402 -8.020 1.00 89.94 185 LEU A O 1
ATOM 1521 N N . VAL A 1 186 ? 15.433 -0.723 -8.557 1.00 85.69 186 VAL A N 1
ATOM 1522 C CA . VAL A 1 186 ? 14.001 -0.545 -8.775 1.00 85.69 186 VAL A CA 1
ATOM 1523 C C . VAL A 1 186 ? 13.294 -0.824 -7.458 1.00 85.69 186 VAL A C 1
ATOM 1525 O O . VAL A 1 186 ? 13.304 -1.948 -6.956 1.00 85.69 186 VAL A O 1
ATOM 1528 N N . PHE A 1 187 ? 12.673 0.209 -6.900 1.00 88.62 187 PHE A N 1
ATOM 1529 C CA . PHE A 1 187 ? 11.768 0.087 -5.767 1.00 88.62 187 PHE A CA 1
ATOM 1530 C C . PHE A 1 187 ? 10.335 0.213 -6.267 1.00 88.62 187 PHE A C 1
ATOM 1532 O O . PHE A 1 187 ? 9.955 1.241 -6.827 1.00 88.62 187 PHE A O 1
ATOM 1539 N N . SER A 1 188 ? 9.541 -0.832 -6.070 1.00 85.44 188 SER A N 1
ATOM 1540 C CA . SER A 1 188 ? 8.133 -0.835 -6.439 1.00 85.44 188 SER A CA 1
ATOM 1541 C C . SER A 1 188 ? 7.279 -1.169 -5.227 1.00 85.44 188 SER A C 1
ATOM 1543 O O . SER A 1 188 ? 7.726 -1.840 -4.297 1.00 85.44 188 SER A O 1
ATOM 1545 N N . PHE A 1 189 ? 6.039 -0.697 -5.219 1.00 86.06 189 PHE A N 1
ATOM 1546 C CA . PHE A 1 189 ? 5.093 -1.075 -4.185 1.00 86.06 189 PHE A CA 1
ATOM 1547 C C . PHE A 1 189 ? 3.691 -1.234 -4.755 1.00 86.06 189 PHE A C 1
ATOM 1549 O O . PHE A 1 189 ? 3.217 -0.428 -5.561 1.00 86.06 189 PHE A O 1
ATOM 1556 N N . LYS A 1 190 ? 3.000 -2.280 -4.302 1.00 85.94 190 LYS A N 1
ATOM 1557 C CA . LYS A 1 190 ? 1.569 -2.459 -4.532 1.00 85.94 190 LYS A CA 1
ATOM 1558 C C . LYS A 1 190 ? 0.815 -2.161 -3.247 1.00 85.94 190 LYS A C 1
ATOM 1560 O O . LYS A 1 190 ? 0.969 -2.855 -2.244 1.00 85.94 190 LYS A O 1
ATOM 1565 N N . THR A 1 191 ? 0.008 -1.108 -3.303 1.00 82.88 191 THR A N 1
ATOM 1566 C CA . THR A 1 191 ? -0.876 -0.698 -2.214 1.00 82.88 191 THR A CA 1
ATOM 1567 C C . THR A 1 191 ? -2.174 -1.497 -2.235 1.00 82.88 191 THR A C 1
ATOM 1569 O O . THR A 1 191 ? -2.882 -1.482 -3.247 1.00 82.88 191 THR A O 1
ATOM 1572 N N . TYR A 1 192 ? -2.491 -2.104 -1.095 1.00 84.44 192 TYR A N 1
ATOM 1573 C CA . TYR A 1 192 ? -3.764 -2.732 -0.762 1.00 84.44 192 TYR A CA 1
ATOM 1574 C C . TYR A 1 192 ? -4.495 -1.882 0.276 1.00 84.44 192 TYR A C 1
ATOM 1576 O O . TYR A 1 192 ? -3.872 -1.301 1.171 1.00 84.44 192 TYR A O 1
ATOM 1584 N N . GLN A 1 193 ? -5.813 -1.806 0.149 1.00 83.94 193 GLN A N 1
ATOM 1585 C CA . GLN A 1 193 ? -6.688 -1.088 1.066 1.00 83.94 193 GLN A CA 1
ATOM 1586 C C . GLN A 1 193 ? -7.782 -2.043 1.528 1.00 83.94 193 GLN A C 1
ATOM 1588 O O . GLN A 1 193 ? -8.344 -2.771 0.715 1.00 83.94 193 GLN A O 1
ATOM 1593 N N . TYR A 1 194 ? -8.029 -2.057 2.833 1.00 86.12 194 TYR A N 1
ATOM 1594 C CA . TYR A 1 194 ? -9.022 -2.922 3.458 1.00 86.12 194 TYR A CA 1
ATOM 1595 C C . TYR A 1 194 ? -9.944 -2.071 4.336 1.00 86.12 194 TYR A C 1
ATOM 1597 O O . TYR A 1 194 ? -9.444 -1.492 5.313 1.00 86.12 194 TYR A O 1
ATOM 1605 N N . PRO A 1 195 ? -11.253 -2.006 4.047 1.00 90.62 195 PRO A N 1
ATOM 1606 C CA . PRO A 1 195 ? -12.203 -1.319 4.909 1.00 90.62 195 PRO A CA 1
ATOM 1607 C C . PRO A 1 195 ? -12.173 -1.893 6.325 1.00 90.62 195 PRO A C 1
ATOM 1609 O O . PRO A 1 195 ? -12.041 -3.109 6.518 1.00 90.62 195 PRO A O 1
ATOM 1612 N N . LEU A 1 196 ? -12.321 -1.038 7.340 1.00 90.25 196 LEU A N 1
ATOM 1613 C CA . LEU A 1 196 ? -12.383 -1.507 8.728 1.00 90.25 196 LEU A CA 1
ATOM 1614 C C . LEU A 1 196 ? -13.555 -2.468 8.939 1.00 90.25 196 LEU A C 1
ATOM 1616 O O . LEU A 1 196 ? -13.412 -3.432 9.694 1.00 90.25 196 LEU A O 1
ATOM 1620 N N . LYS A 1 197 ? -14.679 -2.246 8.243 1.00 90.81 197 LYS A N 1
ATOM 1621 C CA . LYS A 1 197 ? -15.821 -3.165 8.239 1.00 90.81 197 LYS A CA 1
ATOM 1622 C C . LYS A 1 197 ? -15.426 -4.561 7.775 1.00 90.81 197 LYS A C 1
ATOM 1624 O O . LYS A 1 197 ? -15.665 -5.517 8.506 1.00 90.81 197 LYS A O 1
ATOM 1629 N N . GLN A 1 198 ? -14.765 -4.668 6.622 1.00 91.62 198 GLN A N 1
ATOM 1630 C CA . GLN A 1 198 ? -14.293 -5.948 6.092 1.00 91.62 198 GLN A CA 1
ATOM 1631 C C . GLN A 1 198 ? -13.386 -6.657 7.107 1.00 91.62 198 GLN A C 1
ATOM 1633 O O . GLN A 1 198 ? -13.614 -7.814 7.448 1.00 91.62 198 GLN A O 1
ATOM 1638 N N . ILE A 1 199 ? -12.384 -5.950 7.638 1.00 92.19 199 ILE A N 1
ATOM 1639 C CA . ILE A 1 199 ? -11.440 -6.516 8.612 1.00 92.19 199 ILE A CA 1
ATOM 1640 C C . ILE A 1 199 ? -12.160 -7.044 9.855 1.00 92.19 199 ILE A C 1
ATOM 1642 O O . ILE A 1 199 ? -11.809 -8.108 10.370 1.00 92.19 199 ILE A O 1
ATOM 1646 N N . ARG A 1 200 ? -13.137 -6.293 10.366 1.00 93.50 200 ARG A N 1
ATOM 1647 C CA . ARG A 1 200 ? -13.905 -6.683 11.547 1.00 93.50 200 ARG A CA 1
ATOM 1648 C C . ARG A 1 200 ? -14.784 -7.897 11.265 1.00 93.50 200 ARG A C 1
ATOM 1650 O O . ARG A 1 200 ? -14.766 -8.831 12.061 1.00 93.50 200 ARG A O 1
ATOM 1657 N N . ASP A 1 201 ? -15.516 -7.879 10.154 1.00 95.00 201 ASP A N 1
ATOM 1658 C CA . ASP A 1 201 ? -16.454 -8.937 9.771 1.00 95.00 201 ASP A CA 1
ATOM 1659 C C . ASP A 1 201 ? -15.709 -10.266 9.487 1.00 95.00 201 ASP A C 1
ATOM 1661 O O . ASP A 1 201 ? -16.231 -11.342 9.764 1.00 95.00 201 ASP A O 1
ATOM 1665 N N . GLU A 1 202 ? -14.441 -10.201 9.059 1.00 94.06 202 GLU A N 1
ATOM 1666 C CA . GLU A 1 202 ? -13.528 -11.350 8.917 1.00 94.06 202 GLU A CA 1
ATOM 1667 C C . GLU A 1 202 ? -12.829 -11.772 10.234 1.00 94.06 202 GLU A C 1
ATOM 1669 O O . GLU A 1 202 ? -11.994 -12.677 10.241 1.00 94.06 202 GLU A O 1
ATOM 1674 N N . GLY A 1 203 ? -13.125 -11.118 11.365 1.00 94.25 203 GLY A N 1
ATOM 1675 C CA . GLY A 1 203 ? -12.563 -11.444 12.684 1.00 94.25 203 GLY A CA 1
ATOM 1676 C C . GLY A 1 203 ? -11.171 -10.863 12.974 1.00 94.25 203 GLY A C 1
ATOM 1677 O O . GLY A 1 203 ? -10.592 -11.131 14.027 1.00 94.25 203 GLY A O 1
ATOM 1678 N N . GLY A 1 204 ? -10.626 -10.024 12.088 1.00 94.19 204 GLY A N 1
ATOM 1679 C CA . GLY A 1 204 ? -9.320 -9.372 12.250 1.00 94.19 204 GLY A CA 1
ATOM 1680 C C . GLY A 1 204 ? -9.308 -8.172 13.209 1.00 94.19 204 GLY A C 1
ATOM 1681 O O . GLY A 1 204 ? -8.237 -7.662 13.547 1.00 94.19 204 GLY A O 1
ATOM 1682 N N . GLY A 1 205 ? -10.483 -7.730 13.668 1.00 95.81 205 GLY A N 1
ATOM 1683 C CA . GLY A 1 205 ? -10.667 -6.549 14.519 1.00 95.81 205 GLY A CA 1
ATOM 1684 C C . GLY A 1 205 ? -9.756 -6.497 15.754 1.00 95.81 205 GLY A C 1
ATOM 1685 O O . GLY A 1 205 ? -9.005 -5.526 15.900 1.00 95.81 205 GLY A O 1
ATOM 1686 N N . PRO A 1 206 ? -9.739 -7.536 16.615 1.00 95.81 206 PRO A N 1
ATOM 1687 C CA . PRO A 1 206 ? -8.885 -7.557 17.800 1.00 95.81 206 PRO A CA 1
ATOM 1688 C C . PRO A 1 206 ? -7.399 -7.384 17.470 1.00 95.81 206 PRO A C 1
ATOM 1690 O O . PRO A 1 206 ? -6.735 -6.546 18.073 1.00 95.81 206 PRO A O 1
ATOM 1693 N N . ALA A 1 207 ? -6.876 -8.108 16.476 1.00 94.94 207 ALA A N 1
ATOM 1694 C CA . ALA A 1 207 ? -5.461 -8.045 16.109 1.00 94.94 207 ALA A CA 1
ATOM 1695 C C . ALA A 1 207 ? -5.046 -6.647 15.613 1.00 94.94 207 ALA A C 1
ATOM 1697 O O . ALA A 1 207 ? -4.003 -6.128 16.022 1.00 94.94 207 ALA A O 1
ATOM 1698 N N . LEU A 1 208 ? -5.878 -6.007 14.785 1.00 95.12 208 LEU A N 1
ATOM 1699 C CA . LEU A 1 208 ? -5.623 -4.646 14.316 1.00 95.12 208 LEU A CA 1
ATOM 1700 C C . LEU A 1 208 ? -5.729 -3.619 15.454 1.00 95.12 208 LEU A C 1
ATOM 1702 O O . LEU A 1 208 ? -4.872 -2.743 15.568 1.00 95.12 208 LEU A O 1
ATOM 1706 N N . ALA A 1 209 ? -6.725 -3.743 16.336 1.00 96.00 209 ALA A N 1
ATOM 1707 C CA . ALA A 1 209 ? -6.873 -2.853 17.487 1.00 96.00 209 ALA A CA 1
ATOM 1708 C C . ALA A 1 209 ? -5.663 -2.931 18.436 1.00 96.00 209 ALA A C 1
ATOM 1710 O O . ALA A 1 209 ? -5.203 -1.910 18.953 1.00 96.00 209 ALA A O 1
ATOM 1711 N N . GLU A 1 210 ? -5.103 -4.126 18.636 1.00 95.50 210 GLU A N 1
ATOM 1712 C CA . GLU A 1 210 ? -3.876 -4.311 19.415 1.00 95.50 210 GLU A CA 1
ATOM 1713 C C . GLU A 1 210 ? -2.660 -3.657 18.752 1.00 95.50 210 GLU A C 1
ATOM 1715 O O . GLU A 1 210 ? -1.848 -3.038 19.444 1.00 95.50 210 GLU A O 1
ATOM 1720 N N . ALA A 1 211 ? -2.548 -3.744 17.424 1.00 94.00 211 ALA A N 1
ATOM 1721 C CA . ALA A 1 211 ? -1.486 -3.081 16.674 1.00 94.00 211 ALA A CA 1
ATOM 1722 C C . ALA A 1 211 ? -1.595 -1.548 16.741 1.00 94.00 211 ALA A C 1
ATOM 1724 O O . ALA A 1 211 ? -0.587 -0.882 16.980 1.00 94.00 211 ALA A O 1
ATOM 1725 N N . ILE A 1 212 ? -2.807 -0.990 16.615 1.00 93.19 212 ILE A N 1
ATOM 1726 C CA . ILE A 1 212 ? -3.063 0.454 16.769 1.00 93.19 212 ILE A CA 1
ATOM 1727 C C . ILE A 1 212 ? -2.673 0.908 18.178 1.00 93.19 212 ILE A C 1
ATOM 1729 O O . ILE A 1 212 ? -1.919 1.863 18.335 1.00 93.19 212 ILE A O 1
ATOM 1733 N N . ARG A 1 213 ? -3.105 0.186 19.218 1.00 93.62 213 ARG A N 1
ATOM 1734 C CA . ARG A 1 213 ? -2.753 0.500 20.614 1.00 93.62 213 ARG A CA 1
ATOM 1735 C C . ARG A 1 213 ? -1.244 0.434 20.877 1.00 93.62 213 ARG A C 1
ATOM 1737 O O . ARG A 1 213 ? -0.727 1.093 21.778 1.00 93.62 213 ARG A O 1
ATOM 1744 N N . GLY A 1 214 ? -0.550 -0.430 20.146 1.00 92.19 214 GLY A N 1
ATOM 1745 C CA . GLY A 1 214 ? 0.879 -0.684 20.270 1.00 92.19 214 GLY A CA 1
ATOM 1746 C C . GLY A 1 214 ? 1.778 0.179 19.390 1.00 92.19 214 GLY A C 1
ATOM 1747 O O . GLY A 1 214 ? 2.998 -0.011 19.408 1.00 92.19 214 GLY A O 1
ATOM 1748 N N . ILE A 1 215 ? 1.204 1.104 18.617 1.00 88.81 215 ILE A N 1
ATOM 1749 C CA . ILE A 1 215 ? 1.909 1.849 17.570 1.00 88.81 215 ILE A CA 1
ATOM 1750 C C . ILE A 1 215 ? 3.096 2.665 18.103 1.00 88.81 215 ILE A C 1
ATOM 1752 O O . ILE A 1 215 ? 4.121 2.764 17.437 1.00 88.81 215 ILE A O 1
ATOM 1756 N N . ASN A 1 216 ? 3.011 3.168 19.335 1.00 88.50 216 ASN A N 1
ATOM 1757 C CA . ASN A 1 216 ? 4.067 3.950 19.981 1.00 88.50 216 ASN A CA 1
ATOM 1758 C C . ASN A 1 216 ? 4.999 3.130 20.891 1.00 88.50 216 ASN A C 1
ATOM 1760 O O . ASN A 1 216 ? 5.902 3.683 21.513 1.00 88.50 216 ASN A O 1
ATOM 1764 N N . ARG A 1 217 ? 4.798 1.810 20.988 1.00 92.50 217 ARG A N 1
ATOM 1765 C CA . ARG A 1 217 ? 5.485 0.941 21.965 1.00 92.50 217 ARG A CA 1
ATOM 1766 C C . ARG A 1 217 ? 6.690 0.186 21.407 1.00 92.50 217 ARG A C 1
ATOM 1768 O O . ARG A 1 217 ? 7.226 -0.684 22.094 1.00 92.50 217 ARG A O 1
ATOM 1775 N N . GLY A 1 218 ? 7.051 0.422 20.149 1.00 89.06 218 GLY A N 1
ATOM 1776 C CA . GLY A 1 218 ? 8.183 -0.248 19.510 1.00 89.06 218 GLY A CA 1
ATOM 1777 C C . GLY A 1 218 ? 9.334 0.703 19.193 1.00 89.06 218 GLY A C 1
ATOM 1778 O O . GLY A 1 218 ? 9.605 1.618 19.964 1.00 89.06 218 GLY A O 1
ATOM 1779 N N . SER A 1 219 ? 10.050 0.463 18.091 1.00 91.38 219 SER A N 1
ATOM 1780 C CA . SER A 1 219 ? 11.354 1.103 17.851 1.00 91.38 219 SER A CA 1
ATOM 1781 C C . SER A 1 219 ? 11.287 2.597 17.527 1.00 91.38 219 SER A C 1
ATOM 1783 O O . SER A 1 219 ? 12.289 3.288 17.686 1.00 91.38 219 SER A O 1
ATOM 1785 N N . VAL A 1 220 ? 10.131 3.104 17.082 1.00 88.62 220 VAL A N 1
ATOM 1786 C CA . VAL A 1 220 ? 9.942 4.519 16.723 1.00 88.62 220 VAL A CA 1
ATOM 1787 C C . VAL A 1 220 ? 8.626 5.041 17.314 1.00 88.62 220 VAL A C 1
ATOM 1789 O O . VAL A 1 220 ? 7.619 5.089 16.611 1.00 88.62 220 VAL A O 1
ATOM 1792 N N . PRO A 1 221 ? 8.599 5.441 18.599 1.00 88.06 221 PRO A N 1
ATOM 1793 C CA . PRO A 1 221 ? 7.370 5.886 19.264 1.00 88.06 221 PRO A CA 1
ATOM 1794 C C . PRO A 1 221 ? 6.661 7.065 18.580 1.00 88.06 221 PRO A C 1
ATOM 1796 O O . PRO A 1 221 ? 5.436 7.130 18.557 1.00 88.06 221 PRO A O 1
ATOM 1799 N N . THR A 1 222 ? 7.419 7.973 17.956 1.00 82.31 222 THR A N 1
ATOM 1800 C CA . THR A 1 222 ? 6.898 9.164 17.258 1.00 82.31 222 THR A CA 1
ATOM 1801 C C . THR A 1 222 ? 6.089 8.845 15.999 1.00 82.31 222 THR A C 1
ATOM 1803 O O . THR A 1 222 ? 5.408 9.726 15.470 1.00 82.31 222 THR A O 1
ATOM 1806 N N . VAL A 1 223 ? 6.109 7.591 15.528 1.00 81.69 223 VAL A N 1
ATOM 1807 C CA . VAL A 1 223 ? 5.332 7.158 14.360 1.00 81.69 223 VAL A CA 1
ATOM 1808 C C . VAL A 1 223 ? 3.824 7.329 14.571 1.00 81.69 223 VAL A C 1
ATOM 1810 O O . VAL A 1 223 ? 3.090 7.515 13.603 1.00 81.69 223 VAL A O 1
ATOM 1813 N N . GLU A 1 224 ? 3.362 7.314 15.826 1.00 80.81 224 GLU A N 1
ATOM 1814 C CA . GLU A 1 224 ? 1.957 7.517 16.177 1.00 80.81 224 GLU A CA 1
ATOM 1815 C C . GLU A 1 224 ? 1.446 8.881 15.688 1.00 80.81 224 GLU A C 1
ATOM 1817 O O . GLU A 1 224 ? 0.352 8.958 15.133 1.00 80.81 224 GLU A O 1
ATOM 1822 N N . TRP A 1 225 ? 2.266 9.930 15.826 1.00 77.38 225 TRP A N 1
ATOM 1823 C CA . TRP A 1 225 ? 1.957 11.303 15.423 1.00 77.38 225 TRP A CA 1
ATOM 1824 C C . TRP A 1 225 ? 2.118 11.486 13.922 1.00 77.38 225 TRP A C 1
ATOM 1826 O O . TRP A 1 225 ? 1.261 12.084 13.282 1.00 77.38 225 TRP A O 1
ATOM 1836 N N . TYR A 1 226 ? 3.169 10.899 13.347 1.00 76.50 226 TYR A N 1
ATOM 1837 C CA . TYR A 1 226 ? 3.367 10.881 11.898 1.00 76.50 226 TYR A CA 1
ATOM 1838 C C . TYR A 1 226 ? 2.185 10.231 11.157 1.00 76.50 226 TYR A C 1
ATOM 1840 O O . TYR A 1 226 ? 1.771 10.708 10.106 1.00 76.50 226 TYR A O 1
ATOM 1848 N N . LYS A 1 227 ? 1.608 9.161 11.722 1.00 81.56 227 LYS A N 1
ATOM 1849 C CA . LYS A 1 227 ? 0.410 8.489 11.190 1.00 81.56 227 LYS A CA 1
ATOM 1850 C C . LYS A 1 227 ? -0.901 9.067 11.729 1.00 81.56 227 LYS A C 1
ATOM 1852 O O . LYS A 1 227 ? -1.958 8.495 11.470 1.00 81.56 227 LYS A O 1
ATOM 1857 N N . ALA A 1 228 ? -0.839 10.162 12.486 1.00 79.88 228 ALA A N 1
ATOM 1858 C CA . ALA A 1 228 ? -1.989 10.838 13.078 1.00 79.88 228 ALA A CA 1
ATOM 1859 C C . ALA A 1 228 ? -2.899 9.953 13.952 1.00 79.88 228 ALA A C 1
ATOM 1861 O O . ALA A 1 228 ? -4.070 10.261 14.152 1.00 79.88 228 ALA A O 1
ATOM 1862 N N . SER A 1 229 ? -2.377 8.856 14.503 1.00 82.44 229 SER A N 1
ATOM 1863 C CA . SER A 1 229 ? -3.162 7.931 15.328 1.00 82.44 229 SER A CA 1
ATOM 1864 C C . SER A 1 229 ? -3.761 8.535 16.607 1.00 82.44 229 SER A C 1
ATOM 1866 O O . SER A 1 229 ? -4.821 8.048 16.995 1.00 82.44 229 SER A O 1
ATOM 1868 N N . PRO A 1 230 ? -3.222 9.610 17.229 1.00 83.94 230 PRO A N 1
ATOM 1869 C CA . PRO A 1 230 ? -3.938 10.308 18.299 1.00 83.94 230 PRO A CA 1
ATOM 1870 C C . PRO A 1 230 ? -5.318 10.841 17.883 1.00 83.94 230 PRO A C 1
ATOM 1872 O O . PRO A 1 230 ? -6.217 10.883 18.717 1.00 83.94 230 PRO A O 1
ATOM 1875 N N . TYR A 1 231 ? -5.504 11.203 16.606 1.00 81.00 231 TYR A N 1
ATOM 1876 C CA . TYR A 1 231 ? -6.777 11.715 16.091 1.00 81.00 231 TYR A CA 1
ATOM 1877 C C . TYR A 1 231 ? -7.807 10.597 15.886 1.00 81.00 231 TYR A C 1
ATOM 1879 O O . TYR A 1 231 ? -8.920 10.686 16.396 1.00 81.00 231 TYR A O 1
ATOM 1887 N N . TRP A 1 232 ? -7.453 9.524 15.170 1.00 87.06 232 TRP A N 1
ATOM 1888 C CA . TRP A 1 232 ? -8.414 8.493 14.739 1.00 87.06 232 TRP A CA 1
ATOM 1889 C C . TRP A 1 232 ? -8.355 7.178 15.533 1.00 87.06 232 TRP A C 1
ATOM 1891 O O . TRP A 1 232 ? -9.275 6.362 15.459 1.00 87.06 232 TRP A O 1
ATOM 1901 N N . GLY A 1 233 ? -7.278 6.937 16.284 1.00 87.81 233 GLY A N 1
ATOM 1902 C CA . GLY A 1 233 ? -6.950 5.628 16.855 1.00 87.81 233 GLY A CA 1
ATOM 1903 C C . GLY A 1 233 ? -7.983 5.111 17.847 1.00 87.81 233 GLY A C 1
ATOM 1904 O O . GLY A 1 233 ? -8.313 3.927 17.822 1.00 87.81 233 GLY A O 1
ATOM 1905 N N . ARG A 1 234 ? -8.526 5.993 18.693 1.00 91.94 234 ARG A N 1
ATOM 1906 C CA . ARG A 1 234 ? -9.549 5.635 19.682 1.00 91.94 234 ARG A CA 1
ATOM 1907 C C . ARG A 1 234 ? -10.828 5.128 19.012 1.00 91.94 234 ARG A C 1
ATOM 1909 O O . ARG A 1 234 ? -11.211 3.987 19.255 1.00 91.94 234 ARG A O 1
ATOM 1916 N N . ALA A 1 235 ? -11.428 5.938 18.139 1.00 89.62 235 ALA A N 1
ATOM 1917 C CA . ALA A 1 235 ? -12.650 5.591 17.415 1.00 89.62 235 ALA A CA 1
ATOM 1918 C C . ALA A 1 235 ? -12.490 4.292 16.605 1.00 89.62 235 ALA A C 1
ATOM 1920 O O . ALA A 1 235 ? -13.339 3.403 16.673 1.00 89.62 235 ALA A O 1
ATOM 1921 N N . ALA A 1 236 ? -11.359 4.133 15.906 1.00 91.06 236 ALA A N 1
ATOM 1922 C CA . ALA A 1 236 ? -11.067 2.917 15.152 1.00 91.06 236 ALA A CA 1
ATOM 1923 C C . ALA A 1 236 ? -10.976 1.678 1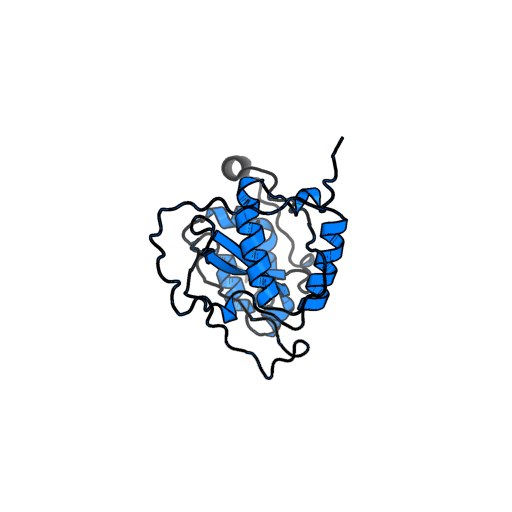6.056 1.00 91.06 236 ALA A C 1
ATOM 1925 O O . ALA A 1 236 ? -11.565 0.644 15.749 1.00 91.06 236 ALA A O 1
ATOM 1926 N N . MET A 1 237 ? -10.274 1.768 17.191 1.00 95.00 237 MET A N 1
ATOM 1927 C CA . MET A 1 237 ? -10.177 0.656 18.142 1.00 95.00 237 MET A CA 1
ATOM 1928 C C . MET A 1 237 ? -11.526 0.297 18.777 1.00 95.00 237 MET A C 1
ATOM 1930 O O . MET A 1 237 ? -11.801 -0.890 18.945 1.00 95.00 237 MET A O 1
ATOM 1934 N N . GLU A 1 238 ? -12.351 1.286 19.133 1.00 94.12 238 GLU A N 1
ATOM 1935 C CA . GLU A 1 238 ? -13.700 1.061 19.675 1.00 94.12 238 GLU A CA 1
ATOM 1936 C C . GLU A 1 238 ? -14.572 0.295 18.669 1.00 94.12 238 GLU A C 1
ATOM 1938 O O . GLU A 1 238 ? -15.168 -0.726 19.020 1.00 94.12 238 GLU A O 1
ATOM 1943 N N . TYR A 1 239 ? -14.567 0.712 17.398 1.00 93.81 239 TYR A N 1
ATOM 1944 C CA . TYR A 1 239 ? -15.281 0.019 16.324 1.00 93.81 239 TYR A CA 1
ATOM 1945 C C . TYR A 1 239 ? -14.782 -1.420 16.113 1.00 93.81 239 TYR A C 1
ATOM 1947 O O . TYR A 1 239 ? -15.578 -2.361 16.055 1.00 93.81 239 TYR A O 1
ATOM 1955 N N . LEU A 1 240 ? -13.460 -1.603 16.017 1.00 94.12 240 LEU A N 1
ATOM 1956 C CA . LEU A 1 240 ? -12.829 -2.900 15.740 1.00 94.12 240 LEU A CA 1
ATOM 1957 C C . LEU A 1 240 ? -13.046 -3.924 16.862 1.00 94.12 240 LEU A C 1
ATOM 1959 O O . LEU A 1 240 ? -13.048 -5.124 16.594 1.00 94.12 240 LEU A O 1
ATOM 1963 N N . ARG A 1 241 ? -13.235 -3.466 18.106 1.00 92.12 241 ARG A N 1
ATOM 1964 C CA . ARG A 1 241 ? -13.551 -4.319 19.265 1.00 92.12 241 ARG A CA 1
ATOM 1965 C C . ARG A 1 241 ? -15.046 -4.621 19.417 1.00 92.12 241 ARG A C 1
ATOM 1967 O O . ARG A 1 241 ? -15.401 -5.396 20.296 1.00 92.12 241 ARG A O 1
ATOM 1974 N N . GLY A 1 242 ? -15.901 -4.053 18.564 1.00 82.69 242 GLY A N 1
ATOM 1975 C CA . GLY A 1 242 ? -17.344 -4.298 18.584 1.00 82.69 242 GLY A CA 1
ATOM 1976 C C . GLY A 1 242 ? -18.148 -3.331 19.454 1.00 82.69 242 GLY A C 1
ATOM 1977 O O . GLY A 1 242 ? -19.295 -3.639 19.747 1.00 82.69 242 GLY A O 1
ATOM 1978 N N . GLY A 1 243 ? -17.579 -2.178 19.831 1.00 61.72 243 GLY A N 1
ATOM 1979 C CA . GLY A 1 243 ? -18.243 -1.164 20.649 1.00 61.72 243 GLY A CA 1
ATOM 1980 C C . GLY A 1 243 ? -18.545 -1.668 22.059 1.00 61.72 243 GLY A C 1
ATOM 1981 O O . GLY A 1 243 ? -19.605 -2.226 22.314 1.00 61.72 243 GLY A O 1
ATOM 1982 N N . SER A 1 244 ? -17.642 -1.443 23.014 1.00 43.41 244 SER A N 1
ATOM 1983 C CA . SER A 1 244 ? -18.012 -1.585 24.420 1.00 43.41 244 SER A CA 1
ATOM 1984 C C . SER A 1 244 ? -18.936 -0.426 24.798 1.00 43.41 244 SER A C 1
ATOM 1986 O O . SER A 1 244 ? -18.473 0.659 25.147 1.00 43.41 244 SER A O 1
ATOM 1988 N N . SER A 1 245 ? -20.244 -0.668 24.797 1.00 39.75 245 SER A N 1
ATOM 1989 C CA . SER A 1 245 ? -21.120 -0.085 25.812 1.00 39.75 245 SER A CA 1
ATOM 1990 C C . SER A 1 245 ? -20.807 -0.755 27.157 1.00 39.75 245 SER A C 1
ATOM 1992 O O . SER A 1 245 ? -21.628 -1.478 27.711 1.00 39.75 245 SER A O 1
ATOM 1994 N N . GLU A 1 246 ? -19.585 -0.586 27.650 1.00 37.03 246 GLU A N 1
ATOM 1995 C CA . GLU A 1 246 ? -19.334 -0.695 29.079 1.00 37.03 246 GLU A CA 1
ATOM 1996 C C . GLU A 1 246 ? -19.339 0.743 29.571 1.00 37.03 246 GLU A C 1
ATOM 1998 O O . GLU A 1 246 ? -18.362 1.481 29.427 1.00 37.03 246 GLU A O 1
ATOM 2003 N N . GLU A 1 247 ? -20.500 1.172 30.071 1.00 34.12 247 GLU A N 1
ATOM 2004 C CA . GLU A 1 247 ? -20.539 2.309 30.979 1.00 34.12 247 GLU A CA 1
ATOM 2005 C C . GLU A 1 247 ? -19.490 2.051 32.071 1.00 34.12 247 GLU A C 1
ATOM 2007 O O . GLU A 1 247 ? -19.425 0.927 32.583 1.00 34.12 247 GLU A O 1
ATOM 2012 N N . PRO A 1 248 ? -18.634 3.028 32.418 1.00 38.19 248 PRO A N 1
ATOM 2013 C CA . PRO A 1 248 ? -17.737 2.873 33.549 1.00 38.19 248 PRO A CA 1
ATOM 2014 C C . PRO A 1 248 ? -18.602 2.598 34.777 1.00 38.19 248 PRO A C 1
ATOM 2016 O O . PRO A 1 248 ? -19.315 3.483 35.248 1.00 38.19 248 PRO A O 1
ATOM 2019 N N . GLY A 1 249 ? -18.573 1.343 35.236 1.00 33.91 249 GLY A N 1
ATOM 2020 C CA . GLY A 1 249 ? -19.307 0.901 36.406 1.00 33.91 249 GLY A CA 1
ATOM 2021 C C . GLY A 1 249 ? -19.067 1.875 37.547 1.00 33.91 249 GLY A C 1
ATOM 2022 O O . GLY A 1 249 ? -17.924 2.263 37.809 1.00 33.91 249 GLY A O 1
ATOM 2023 N N . GLU A 1 250 ? -20.168 2.295 38.168 1.00 34.16 250 GLU A N 1
ATOM 2024 C CA . GLU A 1 250 ? -20.180 3.101 39.377 1.00 34.16 250 GLU A CA 1
ATOM 2025 C C . GLU A 1 250 ? -19.044 2.669 40.301 1.00 34.16 250 GLU A C 1
ATOM 2027 O O . GLU A 1 250 ? -18.961 1.518 40.740 1.00 34.16 250 GLU A O 1
ATOM 2032 N N . ILE A 1 251 ? -18.172 3.624 40.618 1.00 37.06 251 ILE A N 1
ATOM 2033 C CA . ILE A 1 251 ? -17.304 3.520 41.779 1.00 37.06 251 ILE A CA 1
ATOM 2034 C C . ILE A 1 251 ? -18.253 3.416 42.971 1.00 37.06 251 ILE A C 1
ATOM 2036 O O . ILE A 1 251 ? -18.849 4.401 43.412 1.00 37.06 251 ILE A O 1
ATOM 2040 N N . CYS A 1 252 ? -18.453 2.192 43.447 1.00 31.53 252 CYS A N 1
ATOM 2041 C CA . CYS A 1 252 ? -19.192 1.932 44.661 1.00 31.53 252 CYS A CA 1
ATOM 2042 C C . CYS A 1 252 ? -18.373 2.497 45.831 1.00 31.53 252 CYS A C 1
ATOM 2044 O O . CYS A 1 252 ? -17.420 1.858 46.259 1.00 31.53 252 CYS A O 1
ATOM 2046 N N . LYS A 1 253 ? -18.768 3.710 46.246 1.00 36.50 253 LYS A N 1
ATOM 2047 C CA . LYS A 1 253 ? -18.500 4.451 47.497 1.00 36.50 253 LYS A CA 1
ATOM 2048 C C . LYS A 1 253 ? -17.129 4.308 48.157 1.00 36.50 253 LYS A C 1
ATOM 2050 O O . LYS A 1 253 ? -16.858 3.244 48.750 1.00 36.50 253 LYS A O 1
#

Sequence (253 aa):
MTQYVSFSEVPFKPALRQDTHHEELPSNYNDIEPLEDFDLNTAEPVQTRPWKPKYHLTMGLEKCTFSDIIPIDKTLEERLALRRKIVSEHSDMVIASEPSSEAAVKEFYAKLSNWNISIGRDLFEPRENPLTVLPLWLMGWIRTVFDWLGIEALQMKSADLDPEEMNTRCERQTLHRLMENDNTLVFSFKTYQYPLKQIRDEGGGPALAEAIRGINRGSVPTVEWYKASPYWGRAAMEYLRGGSSEEPGEICK

InterPro domains:
  IPR021848 Haem-dependent oxidative N-demethylase, alpha subunit-like [PF11927] (60-111)
  IPR021848 Haem-dependent oxidative N-demethylase, alpha subunit-like [PF11927] (113-236)

Radius of gyration: 23.98 Å; chains: 1; bounding box: 57×49×83 Å

Organism: NCBI:txi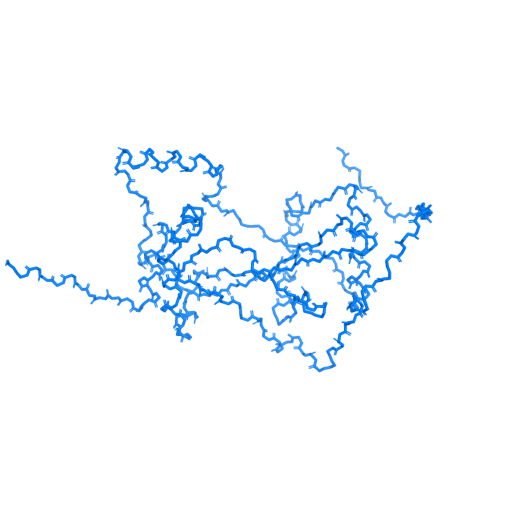d47803

Secondary structure (DSSP, 8-state):
----------------------PPPPTTTT-PPP-TT--TTT-PPP------SS--------PPPSTTSS---TTHHHHHHHHHHHHHHHHHHH----GGGHHHHHHHHHHHHHTS-------------TT-SS-HHHHHHHHHHHHHHT-PPP---GGG--TTT-EEEEEEEEEEE-STTTT-EEEEEEEEEEEHHHHHHTT-HHHHHHHHHTTTSSS-TTHHHHTTHHHHHHHHHHHHTT-----------

pLDDT: mean 71.79, std 20.73, range [24.12, 96.0]